Protein AF-A0A959ASE9-F1 (afdb_monomer_lite)

Foldseek 3Di:
DPPPPPPPVVVPPPPDDDDDDDDDDDDDDDDPDPPPPPPPVPPDPPPDDPDDDDDDDDDDDPDDDDDPDQDDDPDDDDDDPVFLPVAWFWWWFQFPVGDIFTFTWGDWAAEPAWTWTWGQGPVRDIGIDTLVGGQWMWGQHPVGIWTWGWFDAPNYTYTWIWLDDFPFKTKTWHRQWYWYWDQDPNDTDIDIDGDTWMWMDGPPDRHTDIADQVCNLVVVLVVCVVVVNVVLSVCQPPVCNHPVNVSVSVVVVRVVVVVVVVVD

Radius of gyration: 26.15 Å; chains: 1; bounding box: 97×64×55 Å

Structure (mmCIF, N/CA/C/O backbone):
data_AF-A0A959ASE9-F1
#
_entry.id   AF-A0A959ASE9-F1
#
loop_
_atom_site.group_PDB
_atom_site.id
_atom_site.type_symbol
_atom_site.label_atom_id
_atom_site.label_alt_id
_atom_site.label_comp_id
_atom_site.label_asym_id
_atom_site.label_entity_id
_atom_site.label_seq_id
_atom_site.pdbx_PDB_ins_code
_atom_site.Cartn_x
_atom_site.Cartn_y
_atom_site.Cartn_z
_atom_site.occupancy
_atom_site.B_iso_or_equiv
_atom_site.auth_seq_id
_atom_site.auth_comp_id
_atom_site.auth_asym_id
_atom_site.auth_atom_id
_atom_site.pdbx_PDB_model_num
ATOM 1 N N . MET A 1 1 ? 58.776 18.730 -17.236 1.00 50.81 1 MET A N 1
ATOM 2 C CA . MET A 1 1 ? 57.707 17.880 -16.659 1.00 50.81 1 MET A CA 1
ATOM 3 C C . MET A 1 1 ? 57.851 16.426 -17.130 1.00 50.81 1 MET A C 1
ATOM 5 O O . MET A 1 1 ? 57.062 15.967 -17.941 1.00 50.81 1 MET A O 1
ATOM 9 N N . LYS A 1 2 ? 58.897 15.710 -16.691 1.00 46.41 2 LYS A N 1
ATOM 10 C CA . LYS A 1 2 ? 59.226 14.340 -17.156 1.00 46.41 2 LYS A CA 1
ATOM 11 C C . LYS A 1 2 ? 59.713 13.419 -16.017 1.00 46.41 2 LYS A C 1
ATOM 13 O O . LYS A 1 2 ? 60.570 12.577 -16.229 1.00 46.41 2 LYS A O 1
ATOM 18 N N . GLN A 1 3 ? 59.180 13.581 -14.802 1.00 51.06 3 GLN A N 1
ATOM 19 C CA . GLN A 1 3 ? 59.576 12.753 -13.646 1.00 51.06 3 GLN A CA 1
ATOM 20 C C . GLN A 1 3 ? 58.421 12.130 -12.842 1.00 51.06 3 GLN A C 1
ATOM 22 O O . GLN A 1 3 ? 58.671 11.511 -11.819 1.00 51.06 3 GLN A O 1
ATOM 27 N N . PHE A 1 4 ? 57.171 12.195 -13.316 1.00 47.16 4 PHE A N 1
ATOM 28 C CA . PHE A 1 4 ? 56.025 11.617 -12.587 1.00 47.16 4 PHE A CA 1
ATOM 29 C C . PHE A 1 4 ? 55.482 10.288 -13.143 1.00 47.16 4 PHE A C 1
ATOM 31 O O . PHE A 1 4 ? 54.592 9.702 -12.540 1.00 47.16 4 PHE A O 1
ATOM 38 N N . TYR A 1 5 ? 56.030 9.764 -14.245 1.00 46.50 5 TYR A N 1
ATOM 39 C CA . TYR A 1 5 ? 55.514 8.540 -14.884 1.00 46.50 5 TYR A CA 1
ATOM 40 C C . TYR A 1 5 ? 56.194 7.230 -14.447 1.00 46.50 5 TYR A C 1
ATOM 42 O O . TYR A 1 5 ? 55.773 6.163 -14.878 1.00 46.50 5 TYR A O 1
ATOM 50 N N . LEU A 1 6 ? 57.206 7.277 -13.575 1.00 47.91 6 LEU A N 1
ATOM 51 C CA . LEU A 1 6 ? 57.994 6.090 -13.200 1.00 47.91 6 LEU A CA 1
ATOM 52 C C . LEU A 1 6 ? 57.614 5.450 -11.853 1.00 47.91 6 LEU A C 1
ATOM 54 O O . LEU A 1 6 ? 58.211 4.449 -11.478 1.00 47.91 6 LEU A O 1
ATOM 58 N N . LEU A 1 7 ? 56.601 5.974 -11.152 1.00 46.69 7 LEU A N 1
ATOM 59 C CA . LEU A 1 7 ? 56.139 5.437 -9.859 1.00 46.69 7 LEU A CA 1
ATOM 60 C C . LEU A 1 7 ? 54.764 4.754 -9.898 1.00 46.69 7 LEU A C 1
ATOM 62 O O . LEU A 1 7 ? 54.348 4.185 -8.896 1.00 46.69 7 LEU A O 1
ATOM 66 N N . LEU A 1 8 ? 54.074 4.750 -11.044 1.00 41.47 8 LEU A N 1
ATOM 67 C CA . LEU A 1 8 ? 52.762 4.096 -11.179 1.00 41.47 8 LEU A CA 1
ATOM 68 C C . LEU A 1 8 ? 52.820 2.728 -11.882 1.00 41.47 8 LEU A C 1
ATOM 70 O O . LEU A 1 8 ? 51.817 2.023 -11.927 1.00 41.47 8 LEU A O 1
ATOM 74 N N . LEU A 1 9 ? 53.991 2.322 -12.387 1.00 42.31 9 LEU A N 1
ATOM 75 C CA . LEU A 1 9 ? 54.168 1.040 -13.082 1.00 42.31 9 LEU A CA 1
ATOM 76 C C . LEU A 1 9 ? 54.637 -0.108 -12.166 1.00 42.31 9 LEU A C 1
ATOM 78 O O . LEU A 1 9 ? 54.634 -1.260 -12.582 1.00 42.31 9 LEU A O 1
ATOM 82 N N . THR A 1 10 ? 55.007 0.172 -10.914 1.00 43.75 10 THR A N 1
ATOM 83 C CA . THR A 1 10 ? 55.466 -0.845 -9.948 1.00 43.75 10 THR A CA 1
ATOM 84 C C . THR A 1 10 ? 54.356 -1.409 -9.058 1.00 43.75 10 THR A C 1
ATOM 86 O O . THR A 1 10 ? 54.573 -2.421 -8.402 1.00 43.75 10 THR A O 1
ATOM 89 N N . PHE A 1 11 ? 53.146 -0.838 -9.080 1.00 40.56 11 PHE A N 1
ATOM 90 C CA . PHE A 1 11 ? 51.998 -1.363 -8.321 1.00 40.56 11 PHE A CA 1
ATOM 91 C C . PHE A 1 11 ? 51.092 -2.323 -9.113 1.00 40.56 11 PHE A C 1
ATOM 93 O O . PHE A 1 11 ? 50.227 -2.968 -8.527 1.00 40.56 11 PHE A O 1
ATOM 100 N N . LEU A 1 12 ? 51.306 -2.477 -10.425 1.00 39.75 12 LEU A N 1
ATOM 101 C CA . LEU A 1 12 ? 50.475 -3.316 -11.306 1.00 39.75 12 LEU A CA 1
ATOM 102 C C . LEU A 1 12 ? 51.041 -4.724 -11.578 1.00 39.75 12 LEU A C 1
ATOM 104 O O . LEU A 1 12 ? 50.472 -5.468 -12.369 1.00 39.75 12 LEU A O 1
ATOM 108 N N . LEU A 1 13 ? 52.123 -5.121 -10.899 1.00 42.25 13 LEU A N 1
ATOM 109 C CA . LEU A 1 13 ? 52.809 -6.409 -11.105 1.00 42.25 13 LEU A CA 1
ATOM 110 C C . LEU A 1 13 ? 52.801 -7.345 -9.879 1.00 42.25 13 LEU A C 1
ATOM 112 O O . LEU A 1 13 ? 53.531 -8.328 -9.861 1.00 42.25 13 LEU A O 1
ATOM 116 N N . ALA A 1 14 ? 51.951 -7.086 -8.878 1.00 40.19 14 ALA A N 1
ATOM 117 C CA . ALA A 1 14 ? 51.863 -7.894 -7.650 1.00 40.19 14 ALA A CA 1
ATOM 118 C C . ALA A 1 14 ? 50.542 -8.676 -7.470 1.00 40.19 14 ALA A C 1
ATOM 120 O O . ALA A 1 14 ? 50.335 -9.276 -6.421 1.00 40.19 14 ALA A O 1
ATOM 121 N N . ALA A 1 15 ? 49.650 -8.705 -8.468 1.00 41.06 15 ALA A N 1
ATOM 122 C CA . ALA A 1 15 ? 48.357 -9.405 -8.375 1.00 41.06 15 ALA A CA 1
ATOM 123 C C . ALA A 1 15 ? 48.145 -10.482 -9.458 1.00 41.06 15 ALA A C 1
ATOM 125 O O . ALA A 1 15 ? 47.017 -10.881 -9.732 1.00 41.06 15 ALA A O 1
ATOM 126 N N . ALA A 1 16 ? 49.228 -10.960 -10.076 1.00 46.06 16 ALA A N 1
ATOM 127 C CA . ALA A 1 16 ? 49.208 -12.093 -10.993 1.00 46.06 16 ALA A CA 1
ATOM 128 C C . ALA A 1 16 ? 50.121 -13.192 -10.441 1.00 46.06 16 ALA A C 1
ATOM 130 O O . ALA A 1 16 ? 51.327 -13.185 -10.670 1.00 46.06 16 ALA A O 1
ATOM 131 N N . GLY A 1 17 ? 49.550 -14.121 -9.678 1.00 37.19 17 GLY A N 1
ATOM 132 C CA . GLY A 1 17 ? 50.292 -15.281 -9.204 1.00 37.19 17 GLY A CA 1
ATOM 133 C C . GLY A 1 17 ? 49.526 -16.102 -8.182 1.00 37.19 17 GLY A C 1
ATOM 134 O O . GLY A 1 17 ? 49.546 -15.761 -7.006 1.00 37.19 17 GLY A O 1
ATOM 135 N N . LEU A 1 18 ? 48.915 -17.188 -8.673 1.00 38.09 18 LEU A N 1
ATOM 136 C CA . LEU A 1 18 ? 48.760 -18.526 -8.069 1.00 38.09 18 LEU A CA 1
ATOM 137 C C . LEU A 1 18 ? 47.349 -19.089 -8.316 1.00 38.09 18 LEU A C 1
ATOM 139 O O . LEU A 1 18 ? 46.459 -19.010 -7.477 1.00 38.09 18 LEU A O 1
ATOM 143 N N . CYS A 1 19 ? 47.171 -19.683 -9.500 1.00 36.47 19 CYS A N 1
ATOM 144 C CA . CYS A 1 19 ? 46.244 -20.795 -9.692 1.00 36.47 19 CYS A CA 1
ATOM 145 C C . CYS A 1 19 ? 47.029 -22.083 -9.436 1.00 36.47 19 CYS A C 1
ATOM 147 O O . CYS A 1 19 ? 48.009 -22.349 -10.131 1.00 36.47 19 CYS A O 1
ATOM 149 N N . THR A 1 20 ? 46.597 -22.866 -8.455 1.00 42.41 20 THR A N 1
ATOM 150 C CA . THR A 1 20 ? 46.954 -24.280 -8.317 1.00 42.41 20 THR A CA 1
ATOM 151 C C . THR A 1 20 ? 45.675 -25.077 -8.128 1.00 42.41 20 THR A C 1
ATOM 153 O O . THR A 1 20 ? 44.822 -24.706 -7.321 1.00 42.41 20 THR A O 1
ATOM 156 N N . ASP A 1 21 ? 45.577 -26.141 -8.916 1.00 35.16 21 ASP A N 1
ATOM 157 C CA . ASP A 1 21 ? 44.516 -27.138 -8.966 1.00 35.16 21 ASP A CA 1
ATOM 158 C C . ASP A 1 21 ? 44.212 -27.777 -7.605 1.00 35.16 21 ASP A C 1
ATOM 160 O O . ASP A 1 21 ? 45.135 -28.166 -6.891 1.00 35.16 21 ASP A O 1
ATOM 164 N N . ALA A 1 22 ? 42.923 -27.972 -7.299 1.00 37.16 22 ALA A N 1
ATOM 165 C CA . ALA A 1 22 ? 42.453 -29.082 -6.468 1.00 37.16 22 ALA A CA 1
ATOM 166 C C . ALA A 1 22 ? 40.932 -29.318 -6.606 1.00 37.16 22 ALA A C 1
ATOM 168 O O . ALA A 1 22 ? 40.119 -28.414 -6.431 1.00 37.16 22 ALA A O 1
ATOM 169 N N . ASP A 1 23 ? 40.612 -30.588 -6.855 1.00 35.66 23 ASP A N 1
ATOM 170 C CA . ASP A 1 23 ? 39.433 -31.357 -6.446 1.00 35.66 23 ASP A CA 1
ATOM 171 C C . ASP A 1 23 ? 38.055 -31.170 -7.110 1.00 35.66 23 ASP A C 1
ATOM 173 O O . ASP A 1 23 ? 37.192 -30.372 -6.743 1.00 35.66 23 ASP A O 1
ATOM 177 N N . ILE A 1 24 ? 37.811 -32.111 -8.031 1.00 41.09 24 ILE A N 1
ATOM 178 C CA . ILE A 1 24 ? 36.509 -32.558 -8.522 1.00 41.09 24 ILE A CA 1
ATOM 179 C C . ILE A 1 24 ? 35.810 -33.362 -7.414 1.00 41.09 24 ILE A C 1
ATOM 181 O O . ILE A 1 24 ? 36.129 -34.524 -7.172 1.00 41.09 24 ILE A O 1
ATOM 185 N N . GLY A 1 25 ? 34.790 -32.761 -6.802 1.00 33.41 25 GLY A N 1
ATOM 186 C CA . GLY A 1 25 ? 33.796 -33.439 -5.970 1.00 33.41 25 GLY A CA 1
ATOM 187 C C . GLY A 1 25 ? 32.373 -33.132 -6.449 1.00 33.41 25 GLY A C 1
ATOM 188 O O . GLY A 1 25 ? 31.865 -32.030 -6.266 1.00 33.41 25 GLY A O 1
ATOM 189 N N . ARG A 1 26 ? 31.700 -34.117 -7.055 1.00 36.47 26 ARG A N 1
ATOM 190 C CA . ARG A 1 26 ? 30.223 -34.214 -7.120 1.00 36.47 26 ARG A CA 1
ATOM 191 C C . ARG A 1 26 ? 29.755 -35.112 -5.958 1.00 36.47 26 ARG A C 1
ATOM 193 O O . ARG A 1 26 ? 30.561 -35.929 -5.521 1.00 36.47 26 ARG A O 1
ATOM 200 N N . PRO A 1 27 ? 28.464 -35.147 -5.562 1.00 47.50 27 PRO A N 1
ATOM 201 C CA . PRO A 1 27 ? 27.337 -34.265 -5.893 1.00 47.50 27 PRO A CA 1
ATOM 202 C C . PRO A 1 27 ? 26.530 -33.818 -4.645 1.00 47.50 27 PRO A C 1
ATOM 204 O O . PRO A 1 27 ? 26.231 -34.611 -3.756 1.00 47.50 27 PRO A O 1
ATOM 207 N N . GLY A 1 28 ? 26.072 -32.564 -4.614 1.00 33.53 28 GLY A N 1
ATOM 208 C CA . GLY A 1 28 ? 25.124 -32.065 -3.610 1.00 33.53 28 GLY A CA 1
ATOM 209 C C . GLY A 1 28 ? 23.784 -31.729 -4.254 1.00 33.53 28 GLY A C 1
ATOM 210 O O . GLY A 1 28 ? 23.721 -30.892 -5.147 1.00 33.53 28 GLY A O 1
ATOM 211 N N . LYS A 1 29 ? 22.730 -32.426 -3.831 1.00 34.91 29 LYS A N 1
ATOM 212 C CA . LYS A 1 29 ? 21.347 -32.306 -4.308 1.00 34.91 29 LYS A CA 1
ATOM 213 C C . LYS A 1 29 ? 20.856 -30.854 -4.326 1.00 34.91 29 LYS A C 1
ATOM 215 O O . LYS A 1 29 ? 21.029 -30.117 -3.360 1.00 34.91 29 LYS A O 1
ATOM 220 N N . SER A 1 30 ? 20.169 -30.508 -5.412 1.00 40.44 30 SER A N 1
ATOM 221 C CA . SER A 1 30 ? 19.285 -29.349 -5.529 1.00 40.44 30 SER A CA 1
ATOM 222 C C . SER A 1 30 ? 18.386 -29.225 -4.292 1.00 40.44 30 SER A C 1
ATOM 224 O O . SE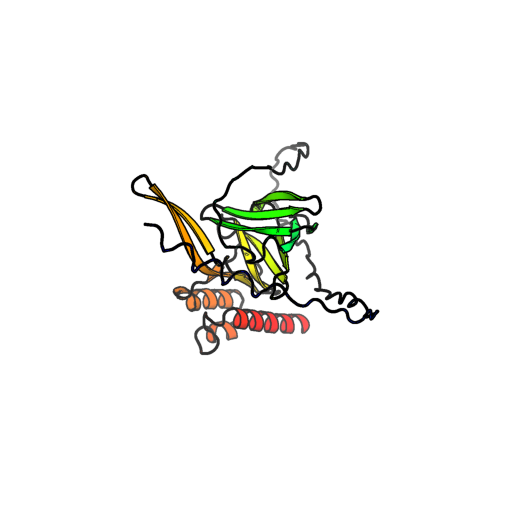R A 1 30 ? 17.772 -30.232 -3.916 1.00 40.44 30 SER A O 1
ATOM 226 N N . PRO A 1 31 ? 18.239 -28.035 -3.684 1.00 38.59 31 PRO A N 1
ATOM 227 C CA . PRO A 1 31 ? 17.174 -27.811 -2.725 1.00 38.59 31 PRO A CA 1
ATOM 228 C C . PRO A 1 31 ? 15.857 -27.959 -3.482 1.00 38.59 31 PRO A C 1
ATOM 230 O O . PRO A 1 31 ? 15.518 -27.155 -4.348 1.00 38.59 31 PRO A O 1
ATOM 233 N N . SER A 1 32 ? 15.170 -29.058 -3.191 1.00 37.69 32 SER A N 1
ATOM 234 C CA . SER A 1 32 ? 13.788 -29.308 -3.562 1.00 37.69 32 SER A CA 1
ATOM 235 C C . SER A 1 32 ? 12.944 -28.074 -3.276 1.00 37.69 32 SER A C 1
ATOM 237 O O . SER A 1 32 ? 13.036 -27.497 -2.191 1.00 37.69 32 SER A O 1
ATOM 239 N N . GLU A 1 33 ? 12.116 -27.722 -4.252 1.00 36.12 33 GLU A N 1
ATOM 240 C CA . GLU A 1 33 ? 11.030 -26.759 -4.177 1.00 36.12 33 GLU A CA 1
ATOM 241 C C . GLU A 1 33 ? 10.287 -26.866 -2.839 1.00 36.12 33 GLU A C 1
ATOM 243 O O . GLU A 1 33 ? 9.408 -27.705 -2.641 1.00 36.12 33 GLU A O 1
ATOM 248 N N . ALA A 1 34 ? 10.618 -25.980 -1.902 1.00 30.84 34 ALA A N 1
ATOM 249 C CA . ALA A 1 34 ? 9.717 -25.659 -0.815 1.00 30.84 34 ALA A CA 1
ATOM 250 C C . ALA A 1 34 ? 8.619 -24.782 -1.420 1.00 30.84 34 ALA A C 1
ATOM 252 O O . ALA A 1 34 ? 8.709 -23.555 -1.440 1.00 30.84 34 ALA A O 1
ATOM 253 N N . SER A 1 35 ? 7.589 -25.427 -1.968 1.00 28.36 35 SER A N 1
ATOM 254 C CA . SER A 1 35 ? 6.329 -24.781 -2.303 1.00 28.36 35 SER A CA 1
ATOM 255 C C . SER A 1 35 ? 5.718 -24.239 -1.009 1.00 28.36 35 SER A C 1
ATOM 257 O O . SER A 1 35 ? 4.935 -24.916 -0.339 1.00 28.36 35 SER A O 1
ATOM 259 N N . VAL A 1 36 ? 6.088 -23.017 -0.627 1.00 29.47 36 VAL A N 1
ATOM 260 C CA . VAL A 1 36 ? 5.313 -22.242 0.336 1.00 29.47 36 VAL A CA 1
ATOM 261 C C . VAL A 1 36 ? 4.010 -21.919 -0.379 1.00 29.47 36 VAL A C 1
ATOM 263 O O . VAL A 1 36 ? 3.917 -20.979 -1.168 1.00 29.47 36 VAL A O 1
ATOM 266 N N . LYS A 1 37 ? 3.007 -22.772 -0.154 1.00 24.05 37 LYS A N 1
ATOM 267 C CA . LYS A 1 37 ? 1.617 -22.457 -0.452 1.00 24.05 37 LYS A CA 1
ATOM 268 C C . LYS A 1 37 ? 1.283 -21.229 0.379 1.00 24.05 37 LYS A C 1
ATOM 270 O O . LYS A 1 37 ? 0.922 -21.337 1.546 1.00 24.05 37 LYS A O 1
ATOM 275 N N . TYR A 1 38 ? 1.386 -20.055 -0.226 1.00 34.00 38 TYR A N 1
ATOM 276 C CA . TYR A 1 38 ? 0.457 -19.014 0.153 1.00 34.00 38 TYR A CA 1
ATOM 277 C C . TYR A 1 38 ? -0.913 -19.621 -0.110 1.00 34.00 38 TYR A C 1
ATOM 279 O O . TYR A 1 38 ? -1.210 -20.012 -1.242 1.00 34.00 38 TYR A O 1
ATOM 287 N N . GLU A 1 39 ? -1.727 -19.757 0.936 1.00 28.59 39 GLU A N 1
ATOM 288 C CA . GLU A 1 39 ? -3.162 -19.734 0.728 1.00 28.59 39 GLU A CA 1
ATOM 289 C C . GLU A 1 39 ? -3.396 -18.473 -0.094 1.00 28.59 39 GLU A C 1
ATOM 291 O O . GLU A 1 39 ? -3.269 -17.349 0.394 1.00 28.59 39 GLU A O 1
ATOM 296 N N . THR A 1 40 ? -3.603 -18.660 -1.397 1.00 35.12 40 THR A N 1
ATOM 297 C CA . THR A 1 40 ? -4.179 -17.658 -2.268 1.00 35.12 40 THR A CA 1
ATOM 298 C C . THR A 1 40 ? -5.470 -17.300 -1.573 1.00 35.12 40 THR A C 1
ATOM 300 O O . THR A 1 40 ? -6.439 -18.050 -1.689 1.00 35.12 40 THR A O 1
ATOM 303 N N . GLY A 1 41 ? -5.431 -16.247 -0.748 1.00 32.12 41 GLY A N 1
ATOM 304 C CA . GLY A 1 41 ? -6.584 -15.758 -0.019 1.00 32.12 41 GLY A CA 1
ATOM 305 C C . GLY A 1 41 ? -7.684 -15.694 -1.047 1.00 32.12 41 GLY A C 1
ATOM 306 O O . GLY A 1 41 ? -7.523 -14.989 -2.043 1.00 32.12 41 GLY A O 1
ATOM 307 N N . ASN A 1 42 ? -8.664 -16.582 -0.875 1.00 32.69 42 ASN A N 1
ATOM 308 C CA . ASN A 1 42 ? -9.622 -16.962 -1.893 1.00 32.69 42 ASN A CA 1
ATOM 309 C C . ASN A 1 42 ? -10.156 -15.666 -2.495 1.00 32.69 42 ASN A C 1
ATOM 311 O O . ASN A 1 42 ? -10.860 -14.918 -1.814 1.00 32.69 42 ASN A O 1
ATOM 315 N N . TRP A 1 43 ? -9.707 -15.328 -3.707 1.00 42.44 43 TRP A N 1
ATOM 316 C CA . TRP A 1 43 ? -10.040 -14.067 -4.349 1.00 42.44 43 TRP A CA 1
ATOM 317 C C . TRP A 1 43 ? -11.469 -14.210 -4.864 1.00 42.44 43 TRP A C 1
ATOM 319 O O . TRP A 1 43 ? -11.694 -14.295 -6.068 1.00 42.44 43 TRP A O 1
ATOM 329 N N . LYS A 1 44 ? -12.435 -14.299 -3.945 1.00 28.89 44 LYS A N 1
ATOM 330 C CA . LYS A 1 44 ? -13.849 -14.299 -4.280 1.00 28.89 44 LYS A CA 1
ATOM 331 C C . LYS A 1 44 ? -14.144 -12.967 -4.952 1.00 28.89 44 LYS A C 1
ATOM 333 O O . LYS A 1 44 ? -13.898 -11.890 -4.407 1.00 28.89 44 LYS A O 1
ATOM 338 N N . SER A 1 45 ? -14.571 -13.064 -6.199 1.00 30.52 45 SER A N 1
ATOM 339 C CA . SER A 1 45 ? -15.190 -11.981 -6.934 1.00 30.52 45 SER A CA 1
ATOM 340 C C . SER A 1 45 ? -16.540 -11.704 -6.285 1.00 30.52 45 SER A C 1
ATOM 342 O O . SER A 1 45 ? -17.530 -12.347 -6.624 1.00 30.52 45 SER A O 1
ATOM 344 N N . ASP A 1 46 ? -16.583 -10.768 -5.343 1.00 30.42 46 ASP A N 1
ATOM 345 C CA . ASP A 1 46 ? -17.850 -10.205 -4.887 1.00 30.42 46 ASP A CA 1
ATOM 346 C C . ASP A 1 46 ? -18.343 -9.223 -5.958 1.00 30.42 46 ASP A C 1
ATOM 348 O O . ASP A 1 46 ? -18.170 -8.008 -5.875 1.00 30.42 46 ASP A O 1
ATOM 352 N N . THR A 1 47 ? -18.925 -9.769 -7.024 1.00 37.09 47 THR A N 1
ATOM 353 C CA . THR A 1 47 ? -19.950 -9.072 -7.802 1.00 37.09 47 THR A CA 1
ATOM 354 C C . THR A 1 47 ? -21.245 -9.157 -7.005 1.00 37.09 47 THR A C 1
ATOM 356 O O . THR A 1 47 ? -22.032 -10.079 -7.197 1.00 37.09 47 THR A O 1
ATOM 359 N N . SER A 1 48 ? -21.455 -8.225 -6.074 1.00 32.41 48 SER A N 1
ATOM 360 C CA . SER A 1 48 ? -22.789 -7.966 -5.538 1.00 32.41 48 SER A CA 1
ATOM 361 C C . SER A 1 48 ? -23.481 -6.935 -6.428 1.00 32.41 48 SER A C 1
ATOM 363 O O . SER A 1 48 ? -23.225 -5.732 -6.366 1.00 32.41 48 SER A O 1
ATOM 365 N N . GLU A 1 49 ? -24.345 -7.443 -7.306 1.00 30.95 49 GLU A N 1
ATOM 366 C CA . GLU A 1 49 ? -25.414 -6.667 -7.923 1.00 30.95 49 GLU A CA 1
ATOM 367 C C . GLU A 1 49 ? -26.312 -6.105 -6.819 1.00 30.95 49 GLU A C 1
ATOM 369 O O . GLU A 1 49 ? -26.913 -6.839 -6.035 1.00 30.95 49 GLU A O 1
ATOM 374 N N . ALA A 1 50 ? -26.398 -4.779 -6.760 1.00 31.05 50 ALA A N 1
ATOM 375 C CA . ALA A 1 50 ? -27.469 -4.098 -6.062 1.00 31.05 50 ALA A CA 1
ATOM 376 C C . ALA A 1 50 ? -28.747 -4.263 -6.895 1.00 31.05 50 ALA A C 1
ATOM 378 O O . ALA A 1 50 ? -28.944 -3.566 -7.889 1.00 31.05 50 ALA A O 1
ATOM 379 N N . THR A 1 51 ? -29.614 -5.192 -6.500 1.00 34.28 51 THR A N 1
ATOM 380 C CA . THR A 1 51 ? -31.013 -5.182 -6.926 1.00 34.28 51 THR A CA 1
ATOM 381 C C . THR A 1 51 ? -31.734 -4.082 -6.157 1.00 34.28 51 THR A C 1
ATOM 383 O O . THR A 1 51 ? -32.108 -4.282 -5.003 1.00 34.28 51 THR A O 1
ATOM 386 N N . ASP A 1 52 ? -31.938 -2.931 -6.792 1.00 30.30 52 ASP A N 1
ATOM 387 C CA . ASP A 1 52 ? -33.017 -2.028 -6.404 1.00 30.30 52 ASP A CA 1
ATOM 388 C C . ASP A 1 52 ? -33.753 -1.530 -7.649 1.00 30.30 52 ASP A C 1
ATOM 390 O O . ASP A 1 52 ? -33.164 -1.157 -8.668 1.00 30.30 52 ASP A O 1
ATOM 394 N N . GLY A 1 53 ? -35.072 -1.657 -7.590 1.00 35.59 53 GLY A N 1
ATOM 395 C CA . GLY A 1 53 ? -35.965 -1.548 -8.723 1.00 35.59 53 GLY A CA 1
ATOM 396 C C . GLY A 1 53 ? -36.156 -0.102 -9.144 1.00 35.59 53 GLY A C 1
ATOM 397 O O . GLY A 1 53 ? -36.760 0.698 -8.437 1.00 35.59 53 GLY A O 1
ATOM 398 N N . THR A 1 54 ? -35.757 0.232 -10.367 1.00 30.88 54 THR A N 1
ATOM 399 C CA . THR A 1 54 ? -36.395 1.324 -11.105 1.00 30.88 54 THR A CA 1
ATOM 400 C C . THR A 1 54 ? -36.368 1.010 -12.595 1.00 30.88 54 THR A C 1
ATOM 402 O O . THR A 1 54 ? -35.352 1.145 -13.271 1.00 30.88 54 THR A O 1
ATOM 405 N N . LYS A 1 55 ? -37.518 0.579 -13.124 1.00 36.28 55 LYS A N 1
ATOM 406 C CA . LYS A 1 55 ? -37.762 0.471 -14.565 1.00 36.28 55 LYS A CA 1
ATOM 407 C C . LYS A 1 55 ? -37.640 1.863 -15.193 1.00 36.28 55 LYS A C 1
ATOM 409 O O . LYS A 1 55 ? -38.545 2.680 -15.043 1.00 36.28 55 LYS A O 1
ATOM 414 N N . ARG A 1 56 ? -36.563 2.120 -15.936 1.00 29.92 56 ARG A N 1
ATOM 415 C CA . ARG A 1 56 ? -36.543 3.116 -17.017 1.00 29.92 56 ARG A CA 1
ATOM 416 C C . ARG A 1 56 ? -35.801 2.543 -18.215 1.00 29.92 56 ARG A C 1
ATOM 418 O O . ARG A 1 56 ? -34.673 2.081 -18.099 1.00 29.92 56 ARG A O 1
ATOM 425 N N . ALA A 1 57 ? -36.502 2.542 -19.342 1.00 38.19 57 ALA A N 1
ATOM 426 C CA . ALA A 1 57 ? -36.042 2.056 -20.627 1.00 38.19 57 ALA A CA 1
ATOM 427 C C . ALA A 1 57 ? -34.809 2.836 -21.101 1.00 38.19 57 ALA A C 1
ATOM 429 O O . ALA A 1 57 ? -34.869 4.057 -21.219 1.00 38.19 57 ALA A O 1
ATOM 430 N N . PHE A 1 58 ? -33.730 2.122 -21.419 1.00 28.08 58 PHE A N 1
ATOM 431 C CA . PHE A 1 58 ? -32.653 2.614 -22.272 1.00 28.08 58 PHE A CA 1
ATOM 432 C C . PHE A 1 58 ? -32.233 1.498 -23.224 1.00 28.08 58 PHE A C 1
ATOM 434 O O . PHE A 1 58 ? -32.095 0.341 -22.831 1.00 28.08 58 PHE A O 1
ATOM 441 N N . GLY A 1 59 ? -32.150 1.866 -24.502 1.00 27.28 59 GLY A N 1
ATOM 442 C CA . GLY A 1 59 ? -32.029 0.962 -25.633 1.00 27.28 59 GLY A CA 1
ATOM 443 C C . GLY A 1 59 ? -30.744 0.142 -25.647 1.00 27.28 59 GLY A C 1
ATOM 444 O O . GLY A 1 59 ? -29.701 0.544 -25.134 1.00 27.28 59 GLY A O 1
ATOM 445 N N . ALA A 1 60 ? -30.858 -1.020 -26.283 1.00 27.23 60 ALA A N 1
ATOM 446 C CA . ALA A 1 60 ? -29.763 -1.918 -26.586 1.00 27.23 60 ALA A CA 1
ATOM 447 C C . ALA A 1 60 ? -28.678 -1.201 -27.405 1.00 27.23 60 ALA A C 1
ATOM 449 O O . ALA A 1 60 ? -28.907 -0.807 -28.546 1.00 27.23 60 ALA A O 1
ATOM 450 N N . TYR A 1 61 ? -27.484 -1.078 -26.827 1.00 27.09 61 TYR A N 1
ATOM 451 C CA . TYR A 1 61 ? -26.251 -0.841 -27.569 1.00 27.09 61 TYR A CA 1
ATOM 452 C C . TYR A 1 61 ? -25.482 -2.162 -27.629 1.00 27.09 61 TYR A C 1
ATOM 454 O O . TYR A 1 61 ? -24.781 -2.546 -26.696 1.00 27.09 61 TYR A O 1
ATOM 462 N N . SER A 1 62 ? -25.646 -2.876 -28.738 1.00 33.69 62 SER A N 1
ATOM 463 C CA . SER A 1 62 ? -24.744 -3.940 -29.169 1.00 33.69 62 SER A CA 1
ATOM 464 C C . SER A 1 62 ? -23.539 -3.289 -29.854 1.00 33.69 62 SER A C 1
ATOM 466 O O . SER A 1 62 ? -23.623 -2.896 -31.016 1.00 33.69 62 SER A O 1
ATOM 468 N N . GLY A 1 63 ? -22.437 -3.131 -29.121 1.00 29.97 63 GLY A N 1
ATOM 469 C CA . GLY A 1 63 ? -21.149 -2.678 -29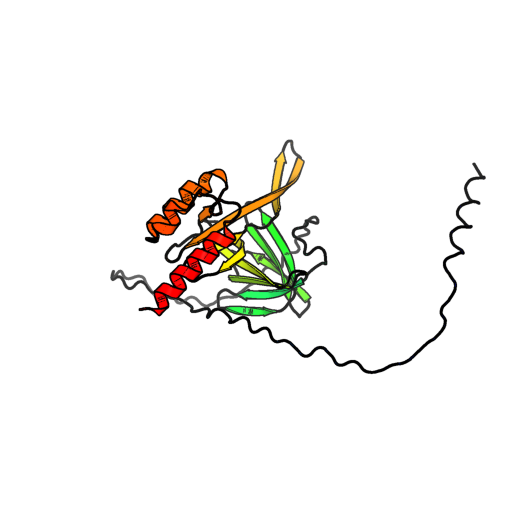.653 1.00 29.97 63 GLY A CA 1
ATOM 470 C C . GLY A 1 63 ? -20.074 -3.752 -29.442 1.00 29.97 63 GLY A C 1
ATOM 471 O O . GLY A 1 63 ? -20.051 -4.364 -28.374 1.00 29.97 63 GLY A O 1
ATOM 472 N N . PRO A 1 64 ? -19.207 -4.026 -30.432 1.00 31.06 64 PRO A N 1
ATOM 473 C CA . PRO A 1 64 ? -18.240 -5.119 -30.374 1.00 31.06 64 PRO A CA 1
ATOM 474 C C . PRO A 1 64 ? -17.111 -4.854 -29.364 1.00 31.06 64 PRO A C 1
ATOM 476 O O . PRO A 1 64 ? -16.608 -3.737 -29.252 1.00 31.06 64 PRO A O 1
ATOM 479 N N . CYS A 1 65 ? -16.673 -5.909 -28.664 1.00 33.47 65 CYS A N 1
ATOM 480 C CA . CYS A 1 65 ? -15.421 -5.936 -27.903 1.00 33.47 65 CYS A CA 1
ATOM 481 C C . CYS A 1 65 ? -14.234 -5.669 -28.841 1.00 33.47 65 CYS A C 1
ATOM 483 O O . CYS A 1 65 ? -13.746 -6.586 -29.497 1.00 33.47 65 CYS A O 1
ATOM 485 N N . SER A 1 66 ? -13.757 -4.427 -28.892 1.00 32.94 66 SER A N 1
ATOM 486 C CA . SER A 1 66 ? -12.529 -4.063 -29.597 1.00 32.94 66 SER A CA 1
ATOM 487 C C . SER A 1 66 ? -11.349 -3.926 -28.628 1.00 32.94 66 SER A C 1
ATOM 489 O O . SER A 1 66 ? -11.347 -3.057 -27.759 1.00 32.94 66 SER A O 1
ATOM 491 N N . ASP A 1 67 ? -10.355 -4.790 -28.832 1.00 32.81 67 ASP A N 1
ATOM 492 C CA . ASP A 1 67 ? -8.912 -4.596 -28.653 1.00 32.81 67 ASP A CA 1
ATOM 493 C C . ASP A 1 67 ? -8.366 -3.972 -27.357 1.00 32.81 67 ASP A C 1
ATOM 495 O O . ASP A 1 67 ? -8.233 -2.759 -27.181 1.00 32.81 67 ASP A O 1
ATOM 499 N N . PHE A 1 68 ? -7.837 -4.859 -26.511 1.00 38.06 68 PHE A N 1
ATOM 500 C CA . PHE A 1 68 ? -6.852 -4.563 -25.474 1.00 38.06 68 PHE A CA 1
ATOM 501 C C . PHE A 1 68 ? -5.511 -4.147 -26.117 1.00 38.06 68 PHE A C 1
ATOM 503 O O . PHE A 1 68 ? -4.604 -4.960 -26.285 1.00 38.06 68 PHE A O 1
ATOM 510 N N . ARG A 1 69 ? -5.361 -2.871 -26.502 1.00 28.72 69 ARG A N 1
ATOM 511 C CA . ARG A 1 69 ? -4.065 -2.318 -26.941 1.00 28.72 69 ARG A CA 1
ATOM 512 C C . ARG A 1 69 ? -3.230 -1.867 -25.742 1.00 28.72 69 ARG A C 1
ATOM 514 O O . ARG A 1 69 ? -3.461 -0.804 -25.160 1.00 28.72 69 ARG A O 1
ATOM 521 N N . LEU A 1 70 ? -2.211 -2.655 -25.406 1.00 40.28 70 LEU A N 1
ATOM 522 C CA . LEU A 1 70 ? -1.094 -2.201 -24.577 1.00 40.28 70 LEU A CA 1
ATOM 523 C C . LEU A 1 70 ? -0.326 -1.135 -25.371 1.00 40.28 70 LEU A C 1
ATOM 525 O O . LEU A 1 70 ? 0.178 -1.406 -26.458 1.00 40.28 70 LEU A O 1
ATOM 529 N N . ARG A 1 71 ? -0.274 0.100 -24.860 1.00 33.19 71 ARG A N 1
ATOM 530 C CA . ARG A 1 71 ? 0.567 1.144 -25.455 1.00 33.19 71 ARG A CA 1
ATOM 531 C C . ARG A 1 71 ? 2.022 0.834 -25.118 1.00 33.19 71 ARG A C 1
ATOM 533 O O . ARG A 1 71 ? 2.427 0.958 -23.968 1.00 33.19 71 ARG A O 1
ATOM 540 N N . THR A 1 72 ? 2.800 0.473 -26.128 1.00 31.86 72 THR A N 1
ATOM 541 C CA . THR A 1 72 ? 4.260 0.542 -26.093 1.00 31.86 72 THR A CA 1
ATOM 542 C C . THR A 1 72 ? 4.653 2.009 -26.258 1.00 31.86 72 THR A C 1
ATOM 544 O O . THR A 1 72 ? 4.477 2.583 -27.331 1.00 31.86 72 THR A O 1
ATOM 547 N N . SER A 1 73 ? 5.117 2.654 -25.192 1.00 35.81 73 SER A N 1
ATOM 548 C CA . SER A 1 73 ? 5.716 3.987 -25.272 1.00 35.81 73 SER A CA 1
ATOM 549 C C . SER A 1 73 ? 7.202 3.887 -24.965 1.00 35.81 73 SER A C 1
ATOM 551 O O . SER A 1 73 ? 7.566 3.431 -23.884 1.00 35.81 73 SER A O 1
ATOM 553 N N . ASN A 1 74 ? 8.039 4.362 -25.885 1.00 30.02 74 ASN A N 1
ATOM 554 C CA . ASN A 1 74 ? 9.456 4.599 -25.633 1.00 30.02 74 ASN A CA 1
ATOM 555 C C . ASN A 1 74 ? 9.564 5.867 -24.778 1.00 30.02 74 ASN A C 1
ATOM 557 O O . ASN A 1 74 ? 9.519 6.979 -25.300 1.00 30.02 74 ASN A O 1
ATOM 561 N N . PHE A 1 75 ? 9.602 5.701 -23.458 1.00 39.19 75 PHE A N 1
ATOM 562 C CA . PHE A 1 75 ? 9.769 6.793 -22.506 1.00 39.19 75 PHE A CA 1
ATOM 563 C C . PHE A 1 75 ? 11.148 6.653 -21.862 1.00 39.19 75 PHE A C 1
ATOM 565 O O . PHE A 1 75 ? 11.381 5.729 -21.088 1.00 39.19 75 PHE A O 1
ATOM 572 N N . THR A 1 76 ? 12.075 7.538 -22.221 1.00 36.34 76 THR A N 1
ATOM 573 C CA . THR A 1 76 ? 13.386 7.660 -21.577 1.00 36.34 76 THR A CA 1
ATOM 574 C C . THR A 1 76 ? 13.211 8.453 -20.282 1.00 36.34 76 THR A C 1
ATOM 576 O O . THR A 1 76 ? 13.158 9.682 -20.293 1.00 36.34 76 THR A O 1
ATOM 579 N N . LEU A 1 77 ? 13.057 7.736 -19.168 1.00 39.38 77 LEU A N 1
ATOM 580 C CA . LEU A 1 77 ? 13.078 8.292 -17.815 1.00 39.38 77 LEU A CA 1
ATOM 581 C C . LEU A 1 77 ? 14.519 8.413 -17.327 1.00 39.38 77 LEU A C 1
ATOM 583 O O . LEU A 1 77 ? 15.301 7.473 -17.441 1.00 39.38 77 LEU A O 1
ATOM 587 N N . GLY A 1 78 ? 14.848 9.579 -16.770 1.00 36.25 78 GLY A N 1
ATOM 588 C CA . GLY A 1 78 ? 16.031 9.745 -15.936 1.00 36.25 78 GLY A CA 1
ATOM 589 C C . GLY A 1 78 ? 15.961 8.802 -14.734 1.00 36.25 78 GLY A C 1
ATOM 590 O O . GLY A 1 78 ? 14.908 8.661 -14.116 1.00 36.25 78 GLY A O 1
ATOM 591 N N . SER A 1 79 ? 17.093 8.151 -14.467 1.00 39.62 79 SER A N 1
ATOM 592 C CA . SER A 1 79 ? 17.316 7.134 -13.432 1.00 39.62 79 SER A CA 1
ATOM 593 C C . SER A 1 79 ? 16.734 7.550 -12.078 1.00 39.62 79 SER A C 1
ATOM 595 O O . SER A 1 79 ? 17.055 8.632 -11.583 1.00 39.62 79 SER A O 1
ATOM 597 N N . SER A 1 80 ? 15.898 6.703 -11.472 1.00 42.31 80 SER A N 1
ATOM 598 C CA . SER A 1 80 ? 15.247 6.999 -10.195 1.00 42.31 80 SER A CA 1
ATOM 599 C C . SER A 1 80 ? 15.073 5.743 -9.334 1.00 42.31 80 SER A C 1
ATOM 601 O O . SER A 1 80 ? 14.480 4.763 -9.782 1.00 42.31 80 SER A O 1
ATOM 603 N N . ASN A 1 81 ? 15.559 5.792 -8.092 1.00 40.31 81 ASN A N 1
ATOM 604 C CA . ASN A 1 81 ? 15.585 4.671 -7.157 1.00 40.31 81 ASN A CA 1
ATOM 605 C C . ASN A 1 81 ? 14.287 4.548 -6.334 1.00 40.31 81 ASN A C 1
ATOM 607 O O . ASN A 1 81 ? 14.295 4.668 -5.119 1.00 40.31 81 ASN A O 1
ATOM 611 N N . ALA A 1 82 ? 13.198 4.136 -6.980 1.00 45.66 82 ALA A N 1
ATOM 612 C CA . ALA A 1 82 ? 12.349 3.089 -6.392 1.00 45.66 82 ALA A CA 1
ATOM 613 C C . ALA A 1 82 ? 12.787 1.719 -6.947 1.00 45.66 82 ALA A C 1
ATOM 615 O O . ALA A 1 82 ? 11.970 0.835 -7.214 1.00 45.66 82 ALA A O 1
ATOM 616 N N . GLN A 1 83 ? 14.095 1.609 -7.197 1.00 45.81 83 GLN A N 1
ATOM 617 C CA . GLN A 1 83 ? 14.772 0.442 -7.719 1.00 45.81 83 GLN A CA 1
ATOM 618 C C . GLN A 1 83 ? 14.692 -0.652 -6.659 1.00 45.81 83 GLN A C 1
ATOM 620 O O . GLN A 1 83 ? 14.986 -0.449 -5.483 1.00 45.81 83 GLN A O 1
ATOM 625 N N . THR A 1 84 ? 14.366 -1.864 -7.083 1.00 49.47 84 THR A N 1
ATOM 626 C CA . THR A 1 84 ? 15.101 -2.999 -6.545 1.00 49.47 84 THR A CA 1
ATOM 627 C C . THR A 1 84 ? 16.576 -2.667 -6.778 1.00 49.47 84 THR A C 1
ATOM 629 O O . THR A 1 84 ? 17.002 -2.603 -7.929 1.00 49.47 84 THR A O 1
ATOM 632 N N . ASP A 1 85 ? 17.339 -2.368 -5.718 1.00 54.62 85 ASP A N 1
ATOM 633 C CA . ASP A 1 85 ? 18.765 -1.966 -5.785 1.00 54.62 85 ASP A CA 1
ATOM 634 C C . ASP A 1 85 ? 19.631 -2.929 -6.637 1.00 54.62 85 ASP A C 1
ATOM 636 O O . ASP A 1 85 ? 20.750 -2.621 -7.037 1.00 54.62 85 ASP A O 1
ATOM 640 N N . THR A 1 86 ? 19.075 -4.094 -6.963 1.00 61.81 86 THR A N 1
ATOM 641 C CA . THR A 1 86 ? 19.618 -5.213 -7.730 1.00 61.81 86 THR A CA 1
ATOM 642 C C . THR A 1 86 ? 19.063 -5.376 -9.162 1.00 61.81 86 THR A C 1
ATOM 644 O O . THR A 1 86 ? 19.337 -6.389 -9.803 1.00 61.81 86 THR A O 1
ATOM 647 N N . GLY A 1 87 ? 18.324 -4.402 -9.710 1.00 83.31 87 GLY A N 1
ATOM 648 C CA . GLY A 1 87 ? 17.715 -4.491 -11.050 1.00 83.31 87 GLY A CA 1
ATOM 649 C C . GLY A 1 87 ? 16.368 -5.233 -11.055 1.00 83.31 87 GLY A C 1
ATOM 650 O O . GLY A 1 87 ? 15.871 -5.595 -9.989 1.00 83.31 87 GLY A O 1
ATOM 651 N N . PRO A 1 88 ? 15.721 -5.440 -12.217 1.00 91.75 88 PRO A N 1
ATOM 652 C CA . PRO A 1 88 ? 14.351 -5.953 -12.284 1.00 91.75 88 PRO A CA 1
ATOM 653 C C . PRO A 1 88 ? 14.211 -7.318 -11.593 1.00 91.75 88 PRO A C 1
ATOM 655 O O . PRO A 1 88 ? 14.939 -8.266 -11.882 1.00 91.75 88 PRO A O 1
ATOM 658 N N . ALA A 1 89 ? 13.245 -7.426 -10.683 1.00 94.56 89 ALA A N 1
ATOM 659 C CA . ALA A 1 89 ? 13.052 -8.594 -9.833 1.00 94.56 89 ALA A CA 1
ATOM 660 C C . ALA A 1 89 ? 12.019 -9.568 -10.403 1.00 94.56 89 ALA A C 1
ATOM 662 O O . ALA A 1 89 ? 11.012 -9.159 -10.979 1.00 94.56 89 ALA A O 1
ATOM 663 N N . ARG A 1 90 ? 12.219 -10.874 -10.193 1.00 97.25 90 ARG A N 1
ATOM 664 C CA . ARG A 1 90 ? 11.256 -11.901 -10.620 1.00 97.25 90 ARG A CA 1
ATOM 665 C C . ARG A 1 90 ? 9.900 -11.680 -9.940 1.00 97.25 90 ARG A C 1
ATOM 667 O O . ARG A 1 90 ? 9.829 -11.442 -8.735 1.00 97.25 90 ARG A O 1
ATOM 674 N N . GLY A 1 91 ? 8.814 -11.787 -10.702 1.00 97.38 91 GLY A N 1
ATOM 675 C CA . GLY A 1 91 ? 7.475 -11.532 -10.185 1.00 97.38 91 GLY A CA 1
ATOM 676 C C . GLY A 1 91 ? 6.351 -11.847 -11.164 1.00 97.38 91 GLY A C 1
ATOM 677 O O . GLY A 1 91 ? 6.527 -12.543 -12.165 1.00 97.38 91 GLY A O 1
ATOM 678 N N . TYR A 1 92 ? 5.166 -11.334 -10.851 1.00 98.12 92 TYR A N 1
ATOM 679 C CA . TYR A 1 92 ? 3.995 -11.417 -11.713 1.00 98.12 92 TYR A CA 1
ATOM 680 C C . TYR A 1 92 ? 3.056 -10.232 -11.492 1.00 98.12 92 TYR A C 1
ATOM 682 O O . TYR A 1 92 ? 2.965 -9.672 -10.396 1.00 98.12 92 TYR A O 1
ATOM 690 N N . ILE A 1 93 ? 2.307 -9.881 -12.533 1.00 98.38 93 ILE A N 1
ATOM 691 C CA . ILE A 1 93 ? 1.181 -8.948 -12.435 1.00 98.38 93 ILE A CA 1
ATOM 692 C C . ILE A 1 93 ? -0.132 -9.721 -12.327 1.00 98.38 93 ILE A C 1
ATOM 694 O O . ILE A 1 93 ? -0.285 -10.806 -12.890 1.00 98.38 93 ILE A O 1
ATOM 698 N N . VAL A 1 94 ? -1.102 -9.143 -11.626 1.00 98.38 94 VAL A N 1
ATOM 699 C CA . VAL A 1 94 ? -2.469 -9.660 -11.528 1.00 98.38 94 VAL A CA 1
ATOM 700 C C . VAL A 1 94 ? -3.382 -8.733 -12.312 1.00 98.38 94 VAL A C 1
ATOM 702 O O . VAL A 1 94 ? -3.575 -7.570 -11.962 1.00 98.38 94 VAL A O 1
ATOM 705 N N . THR A 1 95 ? -3.957 -9.242 -13.390 1.00 97.75 95 THR A N 1
ATOM 706 C CA . THR A 1 95 ? -4.915 -8.507 -14.227 1.00 97.75 95 THR A CA 1
ATOM 707 C C . THR A 1 95 ? -6.258 -8.310 -13.507 1.00 97.75 95 THR A C 1
ATOM 709 O O . THR A 1 95 ? -6.549 -8.952 -12.495 1.00 97.75 95 THR A O 1
ATOM 712 N N . LYS A 1 96 ? -7.119 -7.416 -14.016 1.00 96.62 96 LYS A N 1
ATOM 713 C CA . LYS A 1 96 ? -8.433 -7.137 -13.398 1.00 96.62 96 LYS A CA 1
ATOM 714 C C . LYS A 1 96 ? -9.367 -8.352 -13.362 1.00 96.62 96 LYS A C 1
ATOM 716 O O . LYS A 1 96 ? -10.171 -8.448 -12.443 1.00 96.62 96 LYS A O 1
ATOM 721 N N . ASN A 1 97 ? -9.232 -9.286 -14.306 1.00 96.25 97 ASN A N 1
ATOM 722 C CA . ASN A 1 97 ? -9.989 -10.545 -14.324 1.00 96.25 97 ASN A CA 1
ATOM 723 C C . ASN A 1 97 ? -9.323 -11.666 -13.497 1.00 96.25 97 ASN A C 1
ATOM 725 O O . ASN A 1 97 ? -9.753 -12.812 -13.569 1.00 96.25 97 ASN A O 1
ATOM 729 N N . GLY A 1 98 ? -8.271 -11.358 -12.732 1.00 95.44 98 GLY A N 1
ATOM 730 C CA . GLY A 1 98 ? -7.614 -12.302 -11.828 1.00 95.44 98 GLY A CA 1
ATOM 731 C C . GLY A 1 98 ? -6.554 -13.196 -12.471 1.00 95.44 98 GLY A C 1
ATOM 732 O O . GLY A 1 98 ? -5.908 -13.953 -11.750 1.00 95.44 98 GLY A O 1
ATOM 733 N N . LYS A 1 99 ? -6.313 -13.100 -13.787 1.00 97.31 99 LYS A N 1
ATOM 734 C CA . LYS A 1 99 ? -5.223 -13.846 -14.433 1.00 97.31 99 LYS A CA 1
ATOM 735 C C . LYS A 1 99 ? -3.864 -13.295 -14.013 1.00 97.31 99 LYS A C 1
ATOM 737 O O . LYS A 1 99 ? -3.694 -12.074 -13.910 1.00 97.31 99 LYS A O 1
ATOM 742 N N . GLN A 1 100 ? -2.909 -14.196 -13.824 1.00 97.69 100 GLN A N 1
ATOM 743 C CA . GLN A 1 100 ? -1.526 -13.868 -13.494 1.00 97.69 100 GLN A CA 1
ATOM 744 C C . GLN A 1 100 ? -0.661 -13.928 -14.751 1.00 97.69 100 GLN A C 1
ATOM 746 O O . GLN A 1 100 ? -0.810 -14.845 -15.557 1.00 97.69 100 GLN A O 1
ATOM 751 N N . LEU A 1 101 ? 0.223 -12.947 -14.917 1.00 97.31 101 LEU A N 1
ATOM 752 C CA . LEU A 1 101 ? 1.217 -12.921 -15.990 1.00 97.31 101 LEU A CA 1
ATOM 753 C C . LEU A 1 101 ? 2.603 -12.816 -15.360 1.00 97.31 101 LEU A C 1
ATOM 755 O O . LEU A 1 101 ? 2.882 -11.851 -14.647 1.00 97.31 101 LEU A O 1
ATOM 759 N N . THR A 1 102 ? 3.437 -13.826 -15.596 1.00 98.12 102 THR A N 1
ATOM 760 C CA . THR A 1 102 ? 4.786 -13.962 -15.038 1.00 98.12 102 THR A CA 1
ATOM 761 C C . THR A 1 102 ? 5.815 -13.161 -15.826 1.00 98.12 102 THR A C 1
ATOM 763 O O . THR A 1 102 ? 5.659 -12.906 -17.023 1.00 98.12 102 THR A O 1
ATOM 766 N N . GLY A 1 103 ? 6.860 -12.727 -15.128 1.00 97.44 103 GLY A N 1
ATOM 767 C CA . GLY A 1 103 ? 7.935 -11.945 -15.714 1.00 97.44 103 GLY A CA 1
ATOM 768 C C . GLY A 1 103 ? 8.819 -11.321 -14.645 1.00 97.44 103 GLY A C 1
ATOM 769 O O . GLY A 1 103 ? 9.077 -11.915 -13.595 1.00 97.44 103 GLY A O 1
ATOM 770 N N . TYR A 1 104 ? 9.258 -10.100 -14.913 1.00 97.81 104 TYR A N 1
ATOM 771 C CA . TYR A 1 104 ? 10.066 -9.294 -14.018 1.00 97.81 104 TYR A CA 1
ATOM 772 C C . TYR A 1 104 ? 9.395 -7.944 -13.774 1.00 97.81 104 TYR A C 1
ATOM 774 O O . TYR A 1 104 ? 8.869 -7.316 -14.693 1.00 97.81 104 TYR A O 1
ATOM 782 N N . ILE A 1 105 ? 9.402 -7.510 -12.521 1.00 97.06 105 ILE A N 1
ATOM 783 C CA . ILE A 1 105 ? 8.950 -6.195 -12.085 1.00 97.06 105 ILE A CA 1
ATOM 784 C C . ILE A 1 105 ? 10.187 -5.305 -12.001 1.00 97.06 105 ILE A C 1
ATOM 786 O O . ILE A 1 105 ? 11.118 -5.600 -11.254 1.00 97.06 105 ILE A O 1
ATOM 790 N N . GLY A 1 106 ? 10.211 -4.263 -12.825 1.00 93.69 106 GLY A N 1
ATOM 791 C CA . GLY A 1 106 ? 11.221 -3.214 -12.782 1.00 93.69 106 GLY A CA 1
ATOM 792 C C . GLY A 1 106 ? 10.768 -2.064 -11.891 1.00 93.69 106 GLY A C 1
ATOM 793 O O . GLY A 1 106 ? 10.093 -2.262 -10.881 1.00 93.69 106 GLY A O 1
ATOM 794 N N . ASP A 1 107 ? 11.112 -0.853 -12.308 1.00 90.62 107 ASP A N 1
ATOM 795 C CA . ASP A 1 107 ? 10.851 0.349 -11.528 1.00 90.62 107 ASP A CA 1
ATOM 796 C C . ASP A 1 107 ? 9.358 0.620 -11.324 1.00 90.62 107 ASP A C 1
ATOM 798 O O . ASP A 1 107 ? 8.512 0.423 -12.211 1.00 90.62 107 ASP A O 1
ATOM 802 N N . ILE A 1 108 ? 9.050 1.144 -10.140 1.00 91.19 108 ILE A N 1
ATOM 803 C CA . ILE A 1 108 ? 7.713 1.575 -9.755 1.00 91.19 108 ILE A CA 1
ATOM 804 C C . ILE A 1 108 ? 7.739 3.095 -9.595 1.00 91.19 108 ILE A C 1
ATOM 806 O O . ILE A 1 108 ? 8.297 3.635 -8.645 1.00 91.19 108 ILE A O 1
ATOM 810 N N . TYR A 1 109 ? 7.103 3.800 -10.523 1.00 89.12 109 TYR A N 1
ATOM 811 C CA . TYR A 1 109 ? 7.077 5.255 -10.548 1.00 89.12 109 TYR A CA 1
ATOM 812 C C . TYR A 1 109 ? 5.801 5.793 -9.923 1.00 89.12 109 TYR A C 1
ATOM 814 O O . TYR A 1 109 ? 4.681 5.415 -10.289 1.00 89.12 109 TYR A O 1
ATOM 822 N N . HIS A 1 110 ? 5.979 6.752 -9.022 1.00 88.38 110 HIS A N 1
ATOM 823 C CA . HIS A 1 110 ? 4.888 7.463 -8.384 1.00 88.38 110 HIS A CA 1
ATOM 824 C C . HIS A 1 110 ? 5.066 8.959 -8.548 1.00 88.38 110 HIS A C 1
ATOM 826 O O . HIS A 1 110 ? 6.076 9.537 -8.157 1.00 88.38 110 HIS A O 1
ATOM 832 N N . SER A 1 111 ? 4.059 9.560 -9.166 1.00 84.88 111 SER A N 1
ATOM 833 C CA . SER A 1 111 ? 3.959 10.994 -9.384 1.00 84.88 111 SER A CA 1
ATOM 834 C C . SER A 1 111 ? 2.616 11.494 -8.875 1.00 84.88 111 SER A C 1
ATOM 836 O O . SER A 1 111 ? 1.682 10.708 -8.684 1.00 84.88 111 SER A O 1
ATOM 838 N N . ASP A 1 112 ? 2.482 12.814 -8.786 1.00 79.50 112 ASP A N 1
ATOM 839 C CA . ASP A 1 112 ? 1.226 13.477 -8.430 1.00 79.50 112 ASP A CA 1
ATOM 840 C C . ASP A 1 112 ? 0.033 13.055 -9.311 1.00 79.50 112 ASP A C 1
ATOM 842 O O . ASP A 1 112 ? -1.121 13.105 -8.871 1.00 79.50 112 ASP A O 1
ATOM 846 N N . LEU A 1 113 ? 0.301 12.658 -10.562 1.00 83.06 113 LEU A N 1
ATOM 847 C CA . LEU A 1 113 ? -0.715 12.371 -11.577 1.00 83.06 113 LEU A CA 1
ATOM 848 C C . LEU A 1 113 ? -1.026 10.884 -11.714 1.00 83.06 113 LEU A C 1
ATOM 850 O O . LEU A 1 113 ? -2.187 10.506 -11.870 1.00 83.06 113 LEU A O 1
ATOM 854 N N . ARG A 1 114 ? 0.007 10.042 -11.708 1.00 89.44 114 ARG A N 1
ATOM 855 C CA . ARG A 1 114 ? -0.133 8.614 -11.990 1.00 89.44 114 ARG A CA 1
ATOM 856 C C . ARG A 1 114 ? 0.883 7.771 -11.244 1.00 89.44 114 ARG A C 1
ATOM 858 O O . ARG A 1 114 ? 1.993 8.209 -10.938 1.00 89.44 114 ARG A O 1
ATOM 865 N N . SER A 1 115 ? 0.478 6.528 -11.038 1.00 93.44 115 SER A N 1
ATOM 866 C CA . SER A 1 115 ? 1.284 5.450 -10.496 1.00 93.44 115 SER A CA 1
ATOM 867 C C . SER A 1 115 ? 1.455 4.381 -11.569 1.00 93.44 115 SER A C 1
ATOM 869 O O . SER A 1 115 ? 0.467 3.927 -12.157 1.00 93.44 115 SER A O 1
ATOM 871 N N . VAL A 1 116 ? 2.706 4.040 -11.863 1.00 94.94 116 VAL A N 1
ATOM 872 C CA . VAL A 1 116 ? 3.097 3.218 -13.009 1.00 94.94 116 VAL A CA 1
ATOM 873 C C . VAL A 1 116 ? 4.122 2.183 -12.566 1.00 94.94 116 VAL A C 1
ATOM 875 O O . VAL A 1 116 ? 5.019 2.503 -11.799 1.00 94.94 116 VAL A O 1
ATOM 878 N N . VAL A 1 117 ? 4.010 0.959 -13.071 1.00 95.62 117 VAL A N 1
ATOM 879 C CA . VAL A 1 117 ? 5.010 -0.097 -12.890 1.00 95.62 117 VAL A CA 1
ATOM 880 C C . VAL A 1 117 ? 5.569 -0.518 -14.242 1.00 95.62 117 VAL A C 1
ATOM 882 O O . VAL A 1 117 ? 4.823 -0.626 -15.222 1.00 95.62 117 VAL A O 1
ATOM 885 N N . VAL A 1 118 ? 6.876 -0.754 -14.300 1.00 96.69 118 VAL A N 1
ATOM 886 C CA . VAL A 1 118 ? 7.522 -1.390 -15.447 1.00 96.69 118 VAL A CA 1
ATOM 887 C C . VAL A 1 118 ? 7.458 -2.903 -15.268 1.00 96.69 118 VAL A C 1
ATOM 889 O O . VAL A 1 118 ? 7.914 -3.444 -14.265 1.00 96.69 118 VAL A O 1
ATOM 892 N N . PHE A 1 119 ? 6.886 -3.597 -16.244 1.00 97.75 119 PHE A N 1
ATOM 893 C CA . PHE A 1 119 ? 6.792 -5.052 -16.269 1.00 97.75 119 PHE A CA 1
ATOM 894 C C . PHE A 1 119 ? 7.451 -5.590 -17.534 1.00 97.75 119 PHE A C 1
ATOM 896 O O . PHE A 1 119 ? 7.118 -5.163 -18.637 1.00 97.75 119 PHE A O 1
ATOM 903 N N . ILE A 1 120 ? 8.360 -6.544 -17.378 1.00 97.88 120 ILE A N 1
ATOM 904 C CA . ILE A 1 120 ? 9.034 -7.235 -18.475 1.00 97.88 120 ILE A CA 1
ATOM 905 C C . ILE A 1 120 ? 8.490 -8.656 -18.491 1.00 97.88 120 ILE A C 1
ATOM 907 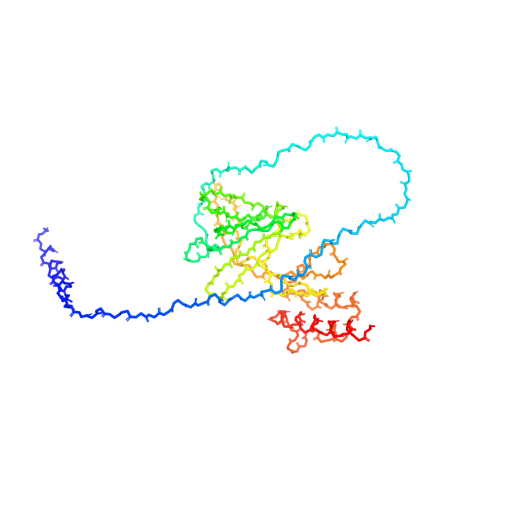O O . ILE A 1 120 ? 8.692 -9.397 -17.532 1.00 97.88 120 ILE A O 1
ATOM 911 N N . ASN A 1 121 ? 7.760 -9.041 -19.534 1.00 97.44 121 ASN A N 1
ATOM 912 C CA . ASN A 1 121 ? 7.224 -10.401 -19.600 1.00 97.44 121 ASN A CA 1
ATOM 913 C C . ASN A 1 121 ? 8.343 -11.439 -19.814 1.00 97.44 121 ASN A C 1
ATOM 915 O O . ASN A 1 121 ? 9.485 -11.097 -20.119 1.00 97.44 121 ASN A O 1
ATOM 919 N N . ASP A 1 122 ? 8.000 -12.722 -19.714 1.00 96.81 122 ASP A N 1
ATOM 920 C CA . ASP A 1 122 ? 8.949 -13.824 -19.944 1.00 96.81 122 ASP A CA 1
ATOM 921 C C . ASP A 1 122 ? 9.540 -13.864 -21.370 1.00 96.81 122 ASP A C 1
ATOM 923 O O . ASP A 1 122 ? 10.575 -14.486 -21.590 1.00 96.81 122 ASP A O 1
ATOM 927 N N . PHE A 1 123 ? 8.928 -13.165 -22.331 1.00 96.56 123 PHE A N 1
ATOM 928 C CA . PHE A 1 123 ? 9.437 -13.015 -23.699 1.00 96.56 123 PHE A CA 1
ATOM 929 C C . PHE A 1 123 ? 10.371 -11.802 -23.871 1.00 96.56 123 PHE A C 1
ATOM 931 O O . PHE A 1 123 ? 10.798 -11.514 -24.986 1.00 96.56 123 PHE A O 1
ATOM 938 N N . GLY A 1 124 ? 10.658 -11.052 -22.802 1.00 94.25 124 GLY A N 1
ATOM 939 C CA . GLY A 1 124 ? 11.510 -9.859 -22.834 1.00 94.25 124 GLY A CA 1
ATOM 940 C C . GLY A 1 124 ? 10.822 -8.582 -23.331 1.00 94.25 124 GLY A C 1
ATOM 941 O O . GLY A 1 124 ? 11.471 -7.549 -23.476 1.00 94.25 124 GLY A O 1
ATOM 942 N N . SER A 1 125 ? 9.511 -8.609 -23.582 1.00 97.06 125 SER A N 1
ATOM 943 C CA . SER A 1 125 ? 8.746 -7.411 -23.946 1.00 97.06 125 SER A CA 1
ATOM 944 C C . SER A 1 125 ? 8.496 -6.536 -22.721 1.00 97.06 125 SER A C 1
ATOM 946 O O . SER A 1 125 ? 8.023 -7.020 -21.691 1.00 97.06 125 SER A O 1
ATOM 948 N N . VAL A 1 126 ? 8.770 -5.239 -22.857 1.00 97.31 126 VAL A N 1
ATOM 949 C CA . VAL A 1 126 ? 8.657 -4.255 -21.776 1.00 97.31 126 VAL A CA 1
ATOM 950 C C . VAL A 1 126 ? 7.323 -3.516 -21.856 1.00 97.31 126 VAL A C 1
ATOM 952 O O . VAL A 1 126 ? 6.932 -3.006 -22.907 1.00 97.31 126 VAL A O 1
ATOM 955 N N . TYR A 1 127 ? 6.643 -3.411 -20.719 1.00 97.19 127 TYR A N 1
ATOM 956 C CA . TYR A 1 127 ? 5.367 -2.728 -20.565 1.00 97.19 127 TYR A CA 1
ATOM 957 C C . TYR A 1 127 ? 5.440 -1.700 -19.446 1.00 97.19 127 TYR A C 1
ATOM 959 O O . TYR A 1 127 ? 5.954 -1.970 -18.366 1.00 97.19 127 TYR A O 1
ATOM 967 N N . SER A 1 128 ? 4.850 -0.536 -19.691 1.00 97.06 128 SER A N 1
ATOM 968 C CA . SER A 1 128 ? 4.597 0.480 -18.675 1.00 97.06 128 SER A CA 1
ATOM 969 C C . SER A 1 128 ? 3.109 0.448 -18.340 1.00 97.06 128 SER A C 1
ATOM 971 O O . SER A 1 128 ? 2.266 0.705 -19.203 1.00 97.06 128 SER A O 1
ATOM 973 N N . ILE A 1 129 ? 2.769 0.042 -17.117 1.00 97.25 129 ILE A N 1
ATOM 974 C CA . ILE A 1 129 ? 1.392 -0.268 -16.730 1.00 97.25 129 ILE A CA 1
ATOM 975 C C . ILE A 1 129 ? 0.940 0.689 -15.633 1.00 97.25 129 ILE A C 1
ATOM 977 O O . ILE A 1 129 ? 1.550 0.774 -14.574 1.00 97.25 129 ILE A O 1
ATOM 981 N N . GLU A 1 130 ? -0.152 1.404 -15.889 1.00 96.69 130 GLU A N 1
ATOM 982 C CA . GLU A 1 130 ? -0.792 2.295 -14.918 1.00 96.69 130 GLU A CA 1
ATOM 983 C C . GLU A 1 130 ? -1.624 1.508 -13.895 1.00 96.69 130 GLU A C 1
ATOM 985 O O . GLU A 1 130 ? -2.279 0.517 -14.239 1.00 96.69 130 GLU A O 1
ATOM 990 N N . ALA A 1 131 ? -1.687 2.005 -12.655 1.00 97.00 131 ALA A N 1
ATOM 991 C CA . ALA A 1 131 ? -2.425 1.376 -11.556 1.00 97.00 131 ALA A CA 1
ATOM 992 C C . ALA A 1 131 ? -3.909 1.118 -11.858 1.00 97.00 131 ALA A C 1
ATOM 994 O O . ALA A 1 131 ? -4.483 0.150 -11.366 1.00 97.00 131 ALA A O 1
ATOM 995 N N . GLU A 1 132 ? -4.544 1.912 -12.713 1.00 96.88 132 GLU A N 1
ATOM 996 C CA . GLU A 1 132 ? -5.931 1.667 -13.111 1.00 96.88 132 GLU A CA 1
ATOM 997 C C . GLU A 1 132 ? -6.114 0.370 -13.918 1.00 96.88 132 GLU A C 1
ATOM 999 O O . GLU A 1 132 ? -7.179 -0.244 -13.859 1.00 96.88 132 GLU A O 1
ATOM 1004 N N . ARG A 1 133 ? -5.082 -0.093 -14.633 1.00 97.56 133 ARG A N 1
ATOM 1005 C CA . ARG A 1 133 ? -5.196 -1.156 -15.647 1.00 97.56 133 ARG A CA 1
ATOM 1006 C C . ARG A 1 133 ? -5.082 -2.569 -15.092 1.00 97.56 133 ARG A C 1
ATOM 1008 O O . ARG A 1 133 ? -5.581 -3.509 -15.706 1.00 97.56 133 ARG A O 1
ATOM 1015 N N . ILE A 1 134 ? -4.446 -2.738 -13.938 1.00 98.06 134 ILE A N 1
ATOM 1016 C CA . ILE A 1 134 ? -4.240 -4.046 -13.302 1.00 98.06 134 ILE A CA 1
ATOM 1017 C C . ILE A 1 134 ? -4.749 -4.031 -11.863 1.00 98.06 134 ILE A C 1
ATOM 1019 O O . ILE A 1 134 ? -5.143 -2.995 -11.334 1.00 98.06 134 ILE A O 1
ATOM 1023 N N . ARG A 1 135 ? -4.847 -5.202 -11.242 1.00 97.88 135 ARG A N 1
ATOM 1024 C CA . ARG A 1 135 ? -5.253 -5.331 -9.840 1.00 97.88 135 ARG A CA 1
ATOM 1025 C C . ARG A 1 135 ? -4.086 -5.067 -8.892 1.00 97.88 135 ARG A C 1
ATOM 1027 O O . ARG A 1 135 ? -4.303 -4.564 -7.796 1.00 97.88 135 ARG A O 1
ATOM 1034 N N . GLY A 1 136 ? -2.879 -5.429 -9.304 1.00 98.06 136 GLY A N 1
ATOM 1035 C CA . GLY A 1 136 ? -1.681 -5.353 -8.485 1.00 98.06 136 GLY A CA 1
ATOM 1036 C C . GLY A 1 136 ? -0.569 -6.207 -9.073 1.00 98.06 136 GLY A C 1
ATOM 1037 O O . GLY A 1 136 ? -0.705 -6.737 -10.178 1.00 98.06 136 GLY A O 1
ATOM 1038 N N . PHE A 1 137 ? 0.517 -6.350 -8.332 1.00 98.06 137 PHE A N 1
ATOM 1039 C CA . PHE A 1 137 ? 1.661 -7.165 -8.723 1.00 98.06 137 PHE A CA 1
ATOM 1040 C C . PHE A 1 137 ? 2.430 -7.635 -7.492 1.00 98.06 137 PHE A C 1
ATOM 1042 O O . PHE A 1 137 ? 2.274 -7.089 -6.398 1.00 98.06 137 PHE A O 1
ATOM 1049 N N . VAL A 1 138 ? 3.243 -8.668 -7.673 1.00 97.56 138 VAL A N 1
ATOM 1050 C CA . VAL A 1 138 ? 4.089 -9.249 -6.630 1.00 97.56 138 VAL A CA 1
ATOM 1051 C C . VAL A 1 138 ? 5.465 -9.504 -7.218 1.00 97.56 138 VAL A C 1
ATOM 1053 O O . VAL A 1 138 ? 5.568 -9.970 -8.351 1.00 97.56 138 VAL A O 1
ATOM 1056 N N . PHE A 1 139 ? 6.514 -9.230 -6.453 1.00 96.62 139 PHE A N 1
ATOM 1057 C CA . PHE A 1 139 ? 7.885 -9.568 -6.826 1.00 96.62 139 PHE A CA 1
ATOM 1058 C C . PHE A 1 139 ? 8.688 -10.043 -5.621 1.00 96.62 139 PHE A C 1
ATOM 1060 O O . PHE A 1 139 ? 8.367 -9.720 -4.474 1.00 96.62 139 PHE A O 1
ATOM 1067 N N . SER A 1 140 ? 9.720 -10.838 -5.888 1.00 95.69 140 SER A N 1
ATOM 1068 C CA . SER A 1 140 ? 10.685 -11.283 -4.886 1.00 95.69 140 SER A CA 1
ATOM 1069 C C . SER A 1 140 ? 11.774 -10.231 -4.681 1.00 95.69 140 SER A C 1
ATOM 1071 O O . SER A 1 140 ? 12.377 -9.776 -5.646 1.00 95.69 140 SER A O 1
ATOM 1073 N N . ASN A 1 141 ? 12.074 -9.892 -3.438 1.00 91.62 141 ASN A N 1
ATOM 1074 C CA . ASN A 1 141 ? 13.232 -9.113 -3.025 1.00 91.62 141 ASN A CA 1
ATOM 1075 C C . ASN A 1 141 ? 14.056 -9.904 -1.994 1.00 91.62 141 ASN A C 1
ATOM 1077 O O . ASN A 1 141 ? 13.705 -11.022 -1.619 1.00 91.62 141 ASN A O 1
ATOM 1081 N N . GLU A 1 142 ? 15.140 -9.311 -1.500 1.00 90.75 142 GLU A N 1
ATOM 1082 C CA . GLU A 1 142 ? 16.018 -9.934 -0.496 1.00 90.75 142 GLU A CA 1
ATOM 1083 C C . GLU A 1 142 ? 15.289 -10.316 0.804 1.00 90.75 142 GLU A C 1
ATOM 1085 O O . GLU A 1 142 ? 15.684 -11.248 1.498 1.00 90.75 142 GLU A O 1
ATOM 1090 N N . LYS A 1 143 ? 14.200 -9.610 1.135 1.00 90.25 143 LYS A N 1
ATOM 1091 C CA . LYS A 1 143 ? 13.404 -9.808 2.355 1.00 90.25 143 LYS A CA 1
ATOM 1092 C C . LYS A 1 143 ? 12.210 -10.751 2.144 1.00 90.25 143 LYS A C 1
ATOM 1094 O O . LYS A 1 143 ? 11.405 -10.913 3.060 1.00 90.25 143 LYS A O 1
ATOM 1099 N N . GLY A 1 144 ? 12.075 -11.358 0.963 1.00 93.31 144 GLY A N 1
ATOM 1100 C CA . GLY A 1 144 ? 10.967 -12.241 0.599 1.00 93.31 144 GLY A CA 1
ATOM 1101 C C . GLY A 1 144 ? 10.096 -11.665 -0.515 1.00 93.31 144 GLY A C 1
ATOM 1102 O O . GLY A 1 144 ? 10.591 -11.094 -1.475 1.00 93.31 144 GLY A O 1
ATOM 1103 N N . TYR A 1 145 ? 8.780 -11.838 -0.432 1.00 94.75 145 TYR A N 1
ATOM 1104 C CA . TYR A 1 145 ? 7.865 -11.327 -1.455 1.00 94.75 145 TYR A CA 1
ATOM 1105 C C . TYR A 1 145 ? 7.240 -10.010 -1.019 1.00 94.75 145 TYR A C 1
ATOM 1107 O O . TYR A 1 145 ? 6.727 -9.888 0.092 1.00 94.75 145 TYR A O 1
ATOM 1115 N N . THR A 1 146 ? 7.234 -9.035 -1.924 1.00 95.12 146 THR A N 1
ATOM 1116 C CA . THR A 1 146 ? 6.515 -7.776 -1.735 1.00 95.12 146 THR A CA 1
ATOM 1117 C C . THR A 1 146 ? 5.354 -7.701 -2.709 1.00 95.12 146 THR A C 1
ATOM 1119 O O . THR A 1 146 ? 5.520 -7.879 -3.914 1.00 95.12 146 THR A O 1
ATOM 1122 N N . ALA A 1 147 ? 4.169 -7.432 -2.169 1.00 96.81 147 ALA A N 1
ATOM 1123 C CA . ALA A 1 147 ? 2.937 -7.313 -2.928 1.00 96.81 147 ALA A CA 1
ATOM 1124 C C . ALA A 1 147 ? 2.442 -5.865 -2.940 1.00 96.81 147 ALA A C 1
ATOM 1126 O O . ALA A 1 147 ? 2.471 -5.172 -1.920 1.00 96.81 147 ALA A O 1
ATOM 1127 N N . TYR A 1 148 ? 1.935 -5.442 -4.093 1.00 97.31 148 TYR A N 1
ATOM 1128 C CA . TYR A 1 148 ? 1.292 -4.154 -4.304 1.00 97.31 148 TYR A CA 1
ATOM 1129 C C . TYR A 1 148 ? -0.119 -4.361 -4.843 1.00 97.31 148 TYR A C 1
ATOM 1131 O O . TYR A 1 148 ? -0.353 -5.212 -5.702 1.00 97.31 148 TYR A O 1
ATOM 1139 N N . GLU A 1 149 ? -1.058 -3.545 -4.374 1.00 97.62 149 GLU A N 1
ATOM 1140 C CA . GLU A 1 149 ? -2.428 -3.493 -4.879 1.00 97.62 149 GLU A CA 1
ATOM 1141 C C . GLU A 1 149 ? -2.745 -2.128 -5.482 1.00 97.62 149 GLU A C 1
ATOM 1143 O O . GLU A 1 149 ? -2.392 -1.078 -4.948 1.00 97.62 149 GLU A O 1
ATOM 1148 N N . SER A 1 150 ? -3.469 -2.153 -6.593 1.00 97.31 150 SER A N 1
ATOM 1149 C CA . SER A 1 150 ? -4.009 -0.971 -7.244 1.00 97.31 150 SER A CA 1
ATOM 1150 C C . SER A 1 150 ? -5.260 -0.495 -6.518 1.00 97.31 150 SER A C 1
ATOM 1152 O O . SER A 1 150 ? -6.298 -1.163 -6.541 1.00 97.31 150 SER A O 1
ATOM 1154 N N . LYS A 1 151 ? -5.189 0.686 -5.904 1.00 96.56 151 LYS A N 1
ATOM 1155 C CA . LYS A 1 151 ? -6.296 1.280 -5.150 1.00 96.56 151 LYS A CA 1
ATOM 1156 C C . LYS A 1 151 ? -6.641 2.666 -5.663 1.00 96.56 151 LYS A C 1
ATOM 1158 O O . LYS A 1 151 ? -5.761 3.475 -5.945 1.00 96.56 151 LYS A O 1
ATOM 1163 N N . ASN A 1 152 ? -7.940 2.944 -5.741 1.00 95.19 152 ASN A N 1
ATOM 1164 C CA . ASN A 1 152 ? -8.448 4.284 -5.995 1.00 95.19 152 ASN A CA 1
ATOM 1165 C C . ASN A 1 152 ? -8.570 5.037 -4.662 1.00 95.19 152 ASN A C 1
ATOM 1167 O O . ASN A 1 152 ? -9.422 4.732 -3.827 1.00 95.19 152 ASN A O 1
ATOM 1171 N N . CYS A 1 153 ? -7.716 6.031 -4.465 1.00 92.44 153 CYS A N 1
ATOM 1172 C CA . CYS A 1 153 ? -7.652 6.869 -3.280 1.00 92.44 153 CYS A CA 1
ATOM 1173 C C . CYS A 1 153 ? -8.192 8.263 -3.608 1.00 92.44 153 CYS A C 1
ATOM 1175 O O . CYS A 1 153 ? -7.425 9.193 -3.842 1.00 92.44 153 CYS A O 1
ATOM 1177 N N . ARG A 1 154 ? -9.523 8.419 -3.602 1.00 87.12 154 ARG A N 1
ATOM 1178 C CA . ARG A 1 154 ? -10.213 9.694 -3.897 1.00 87.12 154 ARG A CA 1
ATOM 1179 C C . ARG A 1 154 ? -9.854 10.262 -5.279 1.00 87.12 154 ARG A C 1
ATOM 1181 O O . ARG A 1 154 ? -9.337 11.370 -5.377 1.00 87.12 154 ARG A O 1
ATOM 1188 N N . HIS A 1 155 ? -10.197 9.518 -6.331 1.00 87.50 155 HIS A N 1
ATOM 1189 C CA . HIS A 1 155 ? -10.031 9.897 -7.746 1.00 87.50 155 HIS A CA 1
ATOM 1190 C C . HIS A 1 155 ? -8.610 9.767 -8.296 1.00 87.50 155 HIS A C 1
ATOM 1192 O O . HIS A 1 155 ? -8.342 10.218 -9.405 1.00 87.50 155 HIS A O 1
ATOM 1198 N N . ARG A 1 156 ? -7.704 9.135 -7.550 1.00 91.50 156 ARG A N 1
ATOM 1199 C CA . ARG A 1 156 ? -6.348 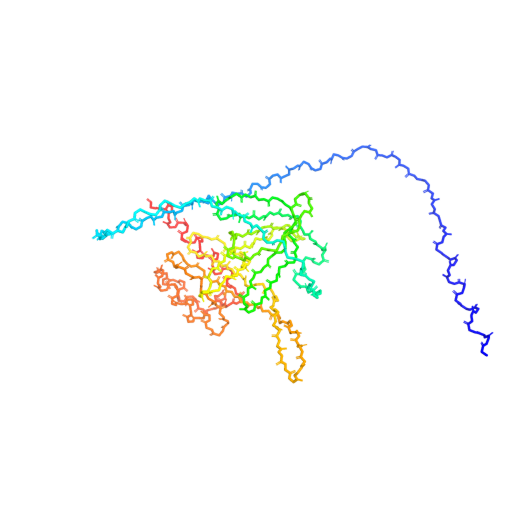8.842 -8.015 1.00 91.50 156 ARG A CA 1
ATOM 1200 C C . ARG A 1 156 ? -6.014 7.387 -7.758 1.00 91.50 156 ARG A C 1
ATOM 1202 O O . ARG A 1 156 ? -6.293 6.871 -6.677 1.00 91.50 156 ARG A O 1
ATOM 1209 N N . TRP A 1 157 ? -5.438 6.732 -8.757 1.00 94.75 157 TRP A N 1
ATOM 1210 C CA . TRP A 1 157 ? -5.011 5.345 -8.656 1.00 94.75 157 TRP A CA 1
ATOM 1211 C C . TRP A 1 157 ? -3.558 5.266 -8.200 1.00 94.75 157 TRP A C 1
ATOM 1213 O O . TRP A 1 157 ? -2.677 5.871 -8.808 1.00 94.75 157 TRP A O 1
ATOM 1223 N N . TYR A 1 158 ? -3.319 4.478 -7.157 1.00 94.56 158 TYR A N 1
ATOM 1224 C CA . TYR A 1 158 ? -1.993 4.208 -6.619 1.00 94.56 158 TYR A CA 1
ATOM 1225 C C . TYR A 1 158 ? -1.740 2.707 -6.580 1.00 94.56 158 TYR A C 1
ATOM 1227 O O . TYR A 1 158 ? -2.638 1.941 -6.228 1.00 94.56 158 TYR A O 1
ATOM 1235 N N . TYR A 1 159 ? -0.510 2.293 -6.872 1.00 96.19 159 TYR A N 1
ATOM 1236 C CA . TYR A 1 159 ? 0.019 1.045 -6.339 1.00 96.19 159 TYR A CA 1
ATOM 1237 C C . TYR A 1 159 ? 0.403 1.261 -4.877 1.00 96.19 159 TYR A C 1
ATOM 1239 O O . TYR A 1 159 ? 1.299 2.043 -4.571 1.00 96.19 159 TYR A O 1
ATOM 1247 N N . LEU A 1 160 ? -0.296 0.596 -3.965 1.00 95.88 160 LEU A N 1
ATOM 1248 C CA . LEU A 1 160 ? 0.011 0.643 -2.542 1.00 95.88 160 LEU A CA 1
ATOM 1249 C C . LEU A 1 160 ? 0.589 -0.697 -2.104 1.00 95.88 160 LEU A C 1
ATOM 1251 O O . LEU A 1 160 ? 0.018 -1.749 -2.402 1.00 95.88 160 LEU A O 1
ATOM 1255 N N . ARG A 1 161 ? 1.705 -0.655 -1.378 1.00 95.88 161 ARG A N 1
ATOM 1256 C CA . ARG A 1 161 ? 2.332 -1.847 -0.808 1.00 95.88 161 ARG A CA 1
ATOM 1257 C C . ARG A 1 161 ? 1.415 -2.426 0.259 1.00 95.88 161 ARG A C 1
ATOM 1259 O O . ARG A 1 161 ? 0.967 -1.698 1.144 1.00 95.88 161 ARG A O 1
ATOM 1266 N N . ILE A 1 162 ? 1.149 -3.722 0.197 1.00 96.94 162 ILE A N 1
ATOM 1267 C CA . ILE A 1 162 ? 0.358 -4.420 1.211 1.00 96.94 162 ILE 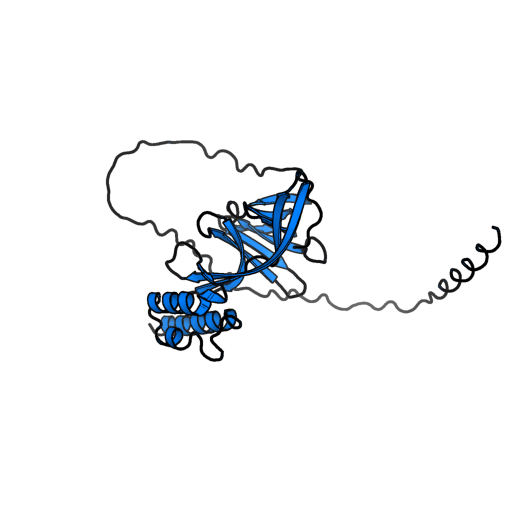A CA 1
ATOM 1268 C C . ILE A 1 162 ? 1.255 -4.668 2.426 1.00 96.94 162 ILE A C 1
ATOM 1270 O O . ILE A 1 162 ? 2.297 -5.308 2.294 1.00 96.94 162 ILE A O 1
ATOM 1274 N N . LEU A 1 163 ? 0.853 -4.165 3.594 1.00 96.31 163 LEU A N 1
ATOM 1275 C CA . LEU A 1 163 ? 1.538 -4.443 4.861 1.00 96.31 163 LEU A CA 1
ATOM 1276 C C . LEU A 1 163 ? 0.793 -5.484 5.685 1.00 96.31 163 LEU A C 1
ATOM 1278 O O . LEU A 1 163 ? 1.399 -6.428 6.171 1.00 96.31 163 LEU A O 1
ATOM 1282 N N . GLU A 1 164 ? -0.522 -5.319 5.818 1.00 96.69 164 GLU A N 1
ATOM 1283 C CA . GLU A 1 164 ? -1.390 -6.262 6.522 1.00 96.69 164 GLU A CA 1
ATOM 1284 C C . GLU A 1 164 ? -2.683 -6.426 5.735 1.00 96.69 164 GLU A C 1
ATOM 1286 O O . GLU A 1 164 ? -3.300 -5.440 5.323 1.00 96.69 164 GLU A O 1
ATOM 1291 N N . LYS A 1 165 ? -3.112 -7.670 5.543 1.00 95.69 165 LYS A N 1
ATOM 1292 C CA . LYS A 1 165 ? -4.359 -7.994 4.853 1.00 95.69 165 LYS A CA 1
ATOM 1293 C C . LYS A 1 165 ? -5.232 -8.822 5.777 1.00 95.69 165 LYS A C 1
ATOM 1295 O O . LYS A 1 165 ? -4.783 -9.833 6.308 1.00 95.69 165 LYS A O 1
ATOM 1300 N N . GLY A 1 166 ? -6.473 -8.397 5.972 1.00 94.25 166 GLY A N 1
ATOM 1301 C CA . GLY A 1 166 ? -7.396 -9.074 6.870 1.00 94.25 166 GLY A CA 1
ATOM 1302 C C . GLY A 1 166 ? -8.841 -8.930 6.433 1.00 94.25 166 GLY A C 1
ATOM 1303 O O . GLY A 1 166 ? -9.174 -8.162 5.536 1.00 94.25 166 GLY A O 1
ATOM 1304 N N . ALA A 1 167 ? -9.721 -9.693 7.079 1.00 90.69 167 ALA A N 1
ATOM 1305 C CA . ALA A 1 167 ? -11.143 -9.680 6.747 1.00 90.69 167 ALA A CA 1
ATOM 1306 C C . ALA A 1 167 ? -11.813 -8.331 7.061 1.00 90.69 167 ALA A C 1
ATOM 1308 O O . ALA A 1 167 ? -12.820 -7.987 6.454 1.00 90.69 167 ALA A O 1
ATOM 1309 N N . ALA A 1 168 ? -11.288 -7.580 8.034 1.00 94.19 168 ALA A N 1
ATOM 1310 C CA . ALA A 1 168 ? -11.892 -6.336 8.499 1.00 94.19 168 ALA A CA 1
ATOM 1311 C C . ALA A 1 168 ? -11.186 -5.095 7.980 1.00 94.19 168 ALA A C 1
ATOM 1313 O O . ALA A 1 168 ? -11.831 -4.163 7.497 1.00 94.19 168 ALA A O 1
ATOM 1314 N N . LEU A 1 169 ? -9.867 -5.081 8.135 1.00 96.75 169 LEU A N 1
ATOM 1315 C CA . LEU A 1 169 ? -9.010 -3.969 7.785 1.00 96.75 169 LEU A CA 1
ATOM 1316 C C . LEU A 1 169 ? -7.858 -4.466 6.923 1.00 96.75 169 LEU A C 1
ATOM 1318 O O . LEU A 1 169 ? -7.207 -5.455 7.251 1.00 96.75 169 LEU A O 1
ATOM 1322 N N . ASN A 1 170 ? -7.557 -3.707 5.880 1.00 97.81 170 ASN A N 1
ATOM 1323 C CA . ASN A 1 170 ? -6.317 -3.832 5.135 1.00 97.81 170 ASN A CA 1
ATOM 1324 C C . ASN A 1 170 ? -5.473 -2.586 5.388 1.00 97.81 170 ASN A C 1
ATOM 1326 O O . ASN A 1 170 ? -5.976 -1.458 5.321 1.00 97.81 170 ASN A O 1
ATOM 1330 N N . LEU A 1 171 ? -4.195 -2.797 5.680 1.00 97.88 171 LEU A N 1
ATOM 1331 C CA . LEU A 1 171 ? -3.206 -1.745 5.822 1.00 97.88 171 LEU A CA 1
ATOM 1332 C C . LEU A 1 171 ? -2.293 -1.751 4.608 1.00 97.88 171 LEU A C 1
ATOM 1334 O O . LEU A 1 171 ? -1.637 -2.749 4.299 1.00 97.88 171 LEU A O 1
ATOM 1338 N N . TYR A 1 172 ? -2.202 -0.586 3.988 1.00 97.50 172 TYR A N 1
ATOM 1339 C CA . TYR A 1 172 ? -1.286 -0.337 2.900 1.00 97.50 172 TYR A CA 1
ATOM 1340 C C . TYR A 1 172 ? -0.320 0.790 3.238 1.00 97.50 172 TYR A C 1
ATOM 1342 O O . TYR A 1 172 ? -0.613 1.665 4.060 1.00 97.50 172 TYR A O 1
ATOM 1350 N N . GLN A 1 173 ? 0.809 0.788 2.546 1.00 94.88 173 GLN A N 1
ATOM 1351 C CA . GLN A 1 173 ? 1.795 1.853 2.569 1.00 94.88 173 GLN A CA 1
ATOM 1352 C C . GLN A 1 173 ? 1.896 2.484 1.185 1.00 94.88 173 GLN A C 1
ATOM 1354 O O . GLN A 1 173 ? 1.842 1.787 0.166 1.00 94.88 173 GLN A O 1
ATOM 1359 N N . SER A 1 174 ? 2.056 3.803 1.148 1.00 90.19 174 SER A N 1
ATOM 1360 C CA . SER A 1 174 ? 2.562 4.467 -0.040 1.00 90.19 174 SER A CA 1
ATOM 1361 C C . SER A 1 174 ? 3.970 3.949 -0.358 1.00 90.19 174 SER A C 1
ATOM 1363 O O . SER A 1 174 ? 4.679 3.468 0.530 1.00 90.19 174 SER A O 1
ATOM 1365 N N . PRO A 1 175 ? 4.395 4.069 -1.612 1.00 79.19 175 PRO A N 1
ATOM 1366 C CA . PRO A 1 175 ? 5.796 3.919 -1.984 1.00 79.19 175 PRO A CA 1
ATOM 1367 C C . PRO A 1 175 ? 6.668 4.852 -1.160 1.00 79.19 175 PRO A C 1
ATOM 1369 O O . PRO A 1 175 ? 6.208 5.903 -0.706 1.00 79.19 175 PRO A O 1
ATOM 1372 N N . GLU A 1 176 ? 7.915 4.437 -0.974 1.00 76.69 176 GLU A N 1
ATOM 1373 C CA . GLU A 1 176 ? 8.868 5.146 -0.127 1.00 76.69 176 GLU A CA 1
ATOM 1374 C C . GLU A 1 176 ? 9.311 6.471 -0.753 1.00 76.69 176 GLU A C 1
ATOM 1376 O O . GLU A 1 176 ? 9.615 7.393 -0.004 1.00 76.69 176 GLU A O 1
ATOM 1381 N N . GLU A 1 177 ? 9.252 6.607 -2.082 1.00 78.56 177 GLU A N 1
ATOM 1382 C CA . GLU A 1 177 ? 9.614 7.821 -2.817 1.00 78.56 177 GLU A CA 1
ATOM 1383 C C . GLU A 1 177 ? 8.466 8.340 -3.697 1.00 78.56 177 GLU A C 1
ATOM 1385 O O . GLU A 1 177 ? 7.751 7.573 -4.347 1.00 78.56 177 GLU A O 1
ATOM 1390 N N . GLU A 1 178 ? 8.312 9.663 -3.742 1.00 77.69 178 GLU A N 1
ATOM 1391 C CA . GLU A 1 178 ? 7.452 10.373 -4.690 1.00 77.69 178 GLU A CA 1
ATOM 1392 C C . GLU A 1 178 ? 8.288 11.351 -5.520 1.00 77.69 178 GLU A C 1
ATOM 1394 O O . GLU A 1 178 ? 9.108 12.105 -4.983 1.00 77.69 178 GLU A O 1
ATOM 1399 N N . TYR A 1 179 ? 8.046 11.349 -6.832 1.00 75.44 179 TYR A N 1
ATOM 1400 C CA . TYR A 1 179 ? 8.690 12.250 -7.778 1.00 75.44 179 TYR A CA 1
ATOM 1401 C C . TYR A 1 179 ? 7.746 13.393 -8.130 1.00 75.44 179 TYR A C 1
ATOM 1403 O O . TYR A 1 179 ? 6.652 13.184 -8.664 1.00 75.44 179 TYR A O 1
ATOM 1411 N N . SER A 1 180 ? 8.202 14.618 -7.884 1.00 78.38 180 SER A N 1
ATOM 1412 C CA . SER A 1 180 ? 7.514 15.826 -8.329 1.00 78.38 180 SER A CA 1
ATOM 1413 C C . SER A 1 180 ? 8.390 16.578 -9.319 1.00 78.38 180 SER A C 1
ATOM 1415 O O . SER A 1 180 ? 9.567 16.837 -9.069 1.00 78.38 180 SER A O 1
ATOM 1417 N N . ILE A 1 181 ? 7.807 16.916 -10.464 1.00 77.81 181 ILE A N 1
ATOM 1418 C CA . ILE A 1 181 ? 8.445 17.756 -11.472 1.00 77.81 181 ILE A CA 1
ATOM 1419 C C . ILE A 1 181 ? 7.827 19.139 -11.330 1.00 77.81 181 ILE A C 1
ATOM 1421 O O . ILE A 1 181 ? 6.624 19.308 -11.532 1.00 77.81 181 ILE A O 1
ATOM 1425 N N . ARG A 1 182 ? 8.641 20.126 -10.960 1.00 79.81 182 ARG A N 1
ATOM 1426 C CA . ARG A 1 182 ? 8.219 21.525 -10.872 1.00 79.81 182 ARG A CA 1
ATOM 1427 C C . ARG A 1 182 ? 8.964 22.353 -11.897 1.00 79.81 182 ARG A C 1
ATOM 1429 O O . ARG A 1 182 ? 10.140 22.124 -12.156 1.00 79.81 182 ARG A O 1
ATOM 1436 N N . PHE A 1 183 ? 8.264 23.316 -12.476 1.00 79.88 183 PHE A N 1
ATOM 1437 C CA . PHE A 1 183 ? 8.870 24.313 -13.340 1.00 79.88 183 PHE A CA 1
ATOM 1438 C C . PHE A 1 183 ? 8.983 25.603 -12.532 1.00 79.88 183 PHE A C 1
ATOM 1440 O O . PHE A 1 183 ? 7.984 26.283 -12.307 1.00 79.88 183 PHE A O 1
ATOM 1447 N N . GLU A 1 184 ? 10.180 25.901 -12.037 1.00 82.38 184 GLU A N 1
ATOM 1448 C CA . GLU A 1 184 ? 10.454 27.100 -11.243 1.00 82.38 184 GLU A CA 1
ATOM 1449 C C . GLU A 1 184 ? 11.548 27.911 -11.942 1.00 82.38 184 GLU A C 1
ATOM 1451 O O . GLU A 1 184 ? 12.578 27.374 -12.346 1.00 82.38 184 GLU A O 1
ATOM 1456 N N . ASN A 1 185 ? 11.307 29.212 -12.128 1.00 85.81 185 ASN A N 1
ATOM 1457 C CA . ASN A 1 185 ? 12.240 30.150 -12.769 1.00 85.81 185 ASN A CA 1
ATOM 1458 C C . ASN A 1 185 ? 12.721 29.726 -14.171 1.00 85.81 185 ASN A C 1
ATOM 1460 O O . ASN A 1 185 ? 13.869 29.960 -14.536 1.00 85.81 185 ASN A O 1
ATOM 1464 N N . GLY A 1 186 ? 11.856 29.086 -14.964 1.00 83.69 186 GLY A N 1
ATOM 1465 C CA . GLY A 1 186 ? 12.220 28.618 -16.305 1.00 83.69 186 GLY A CA 1
ATOM 1466 C C . GLY A 1 186 ? 13.044 27.326 -16.326 1.00 83.69 186 GLY A C 1
ATOM 1467 O O . GLY A 1 186 ? 13.442 26.887 -17.403 1.00 83.69 186 GLY A O 1
ATOM 1468 N N . VAL A 1 187 ? 13.291 26.708 -15.166 1.00 83.75 187 VAL A N 1
ATOM 1469 C CA . VAL A 1 187 ? 14.069 25.474 -15.032 1.00 83.75 187 VAL A CA 1
ATOM 1470 C C . VAL A 1 187 ? 13.170 24.339 -14.550 1.00 83.75 187 VAL A C 1
ATOM 1472 O O . VAL A 1 187 ? 12.388 24.486 -13.608 1.00 83.75 187 VAL A O 1
ATOM 1475 N N . LEU A 1 188 ? 13.300 23.182 -15.200 1.00 83.44 188 LEU A N 1
ATOM 1476 C CA . LEU A 1 188 ? 12.666 21.944 -14.767 1.00 83.44 188 LEU A CA 1
ATOM 1477 C C . LEU A 1 188 ? 13.449 21.374 -13.577 1.00 83.44 188 LEU A C 1
ATOM 1479 O O . LEU A 1 188 ? 14.596 20.959 -13.729 1.00 83.44 188 LEU A O 1
ATOM 1483 N N . GLN A 1 189 ? 12.832 21.343 -12.401 1.00 83.69 189 GLN A N 1
ATOM 1484 C CA . GLN A 1 189 ? 13.397 20.731 -11.203 1.00 83.69 189 GLN A CA 1
ATOM 1485 C C . GLN A 1 189 ? 12.664 19.425 -10.896 1.00 83.69 189 GLN A C 1
ATOM 1487 O O . GLN A 1 189 ? 11.446 19.412 -10.701 1.00 83.69 189 GLN A O 1
ATOM 1492 N N . ALA A 1 190 ? 13.413 18.324 -10.853 1.00 80.25 190 ALA A N 1
ATOM 1493 C CA . ALA A 1 190 ? 12.927 17.041 -10.367 1.00 80.25 190 ALA A CA 1
ATOM 1494 C C . ALA A 1 190 ? 13.274 16.918 -8.881 1.00 80.25 190 ALA A C 1
ATOM 1496 O O . ALA A 1 190 ? 14.445 16.897 -8.513 1.00 80.25 190 ALA A O 1
ATOM 1497 N N . ASN A 1 191 ? 12.249 16.851 -8.038 1.00 81.75 191 ASN A N 1
ATOM 1498 C CA . ASN A 1 191 ? 12.400 16.670 -6.603 1.00 81.75 191 ASN A CA 1
ATOM 1499 C C . ASN A 1 191 ? 11.908 15.277 -6.218 1.00 81.75 191 ASN A C 1
ATOM 1501 O O . ASN A 1 191 ? 10.729 14.958 -6.408 1.00 81.75 191 ASN A O 1
ATOM 1505 N N . THR A 1 192 ? 12.806 14.486 -5.639 1.00 80.94 192 THR A N 1
ATOM 1506 C CA . THR A 1 192 ? 12.482 13.211 -4.995 1.00 80.94 192 THR A CA 1
ATOM 1507 C C . THR A 1 192 ? 12.255 13.466 -3.517 1.00 80.94 192 THR A C 1
ATOM 1509 O O . THR A 1 192 ? 13.094 14.068 -2.843 1.00 80.94 192 THR A O 1
ATOM 1512 N N . ARG A 1 193 ? 11.119 13.015 -2.993 1.00 80.44 193 ARG A N 1
ATOM 1513 C CA . ARG A 1 193 ? 10.820 13.105 -1.567 1.00 80.44 193 ARG A CA 1
ATOM 1514 C C . ARG A 1 193 ? 10.517 11.725 -1.019 1.00 80.44 193 ARG A C 1
ATOM 1516 O O . ARG A 1 193 ? 9.662 11.033 -1.563 1.00 80.44 193 ARG A O 1
ATOM 1523 N N . SER A 1 194 ? 11.140 11.377 0.105 1.00 77.25 194 SER A N 1
ATOM 1524 C CA . SER A 1 194 ? 10.728 10.194 0.848 1.00 77.25 194 SER A CA 1
ATOM 1525 C C . SER A 1 194 ? 9.414 10.453 1.586 1.00 77.25 194 SER A C 1
ATOM 1527 O O . SER A 1 194 ? 9.248 11.453 2.299 1.00 77.25 194 SER A O 1
ATOM 1529 N N . ILE A 1 195 ? 8.441 9.571 1.379 1.00 77.81 195 ILE A N 1
ATOM 1530 C CA . ILE A 1 195 ? 7.101 9.690 1.942 1.00 77.81 195 ILE A CA 1
ATOM 1531 C C . ILE A 1 195 ? 6.719 8.374 2.604 1.00 77.81 195 ILE A C 1
ATOM 1533 O O . ILE A 1 195 ? 6.731 7.306 2.007 1.00 77.81 195 ILE A O 1
ATOM 1537 N N . THR A 1 196 ? 6.321 8.463 3.870 1.00 81.12 196 THR A N 1
ATOM 1538 C CA . THR A 1 196 ? 5.725 7.342 4.596 1.00 81.12 196 THR A CA 1
ATOM 1539 C C . THR A 1 196 ? 4.268 7.673 4.886 1.00 81.12 196 THR A C 1
ATOM 1541 O O . THR A 1 196 ? 3.934 8.229 5.935 1.00 81.12 196 THR A O 1
ATOM 1544 N N . GLU A 1 197 ? 3.386 7.363 3.939 1.00 90.56 197 GLU A N 1
ATOM 1545 C CA . GLU A 1 197 ? 1.942 7.472 4.124 1.00 90.56 197 GLU A CA 1
ATOM 1546 C C . GLU A 1 197 ? 1.316 6.091 4.293 1.00 90.56 197 GLU A C 1
ATOM 1548 O O . GLU A 1 197 ? 1.566 5.171 3.520 1.00 90.56 197 GLU A O 1
ATOM 1553 N N . PHE A 1 198 ? 0.445 5.953 5.290 1.00 95.81 198 PHE A N 1
ATOM 1554 C CA . PHE A 1 198 ? -0.328 4.732 5.485 1.00 95.81 198 PHE A CA 1
ATOM 1555 C C . PHE A 1 198 ? -1.764 4.933 5.027 1.00 95.81 198 PHE A C 1
ATOM 1557 O O . PHE A 1 198 ? -2.353 6.004 5.197 1.00 95.81 198 PHE A O 1
ATOM 1564 N N . TRP A 1 199 ? -2.353 3.872 4.497 1.00 96.88 199 TRP A N 1
ATOM 1565 C CA . TRP A 1 199 ? -3.726 3.847 4.021 1.00 96.88 199 TRP A CA 1
ATOM 1566 C C . TRP A 1 199 ? -4.445 2.665 4.647 1.00 96.88 199 TRP A C 1
ATOM 1568 O O . TRP A 1 199 ? -3.983 1.534 4.551 1.00 96.88 199 TRP A O 1
ATOM 1578 N N . VAL A 1 200 ? -5.580 2.926 5.291 1.00 97.38 200 VAL A N 1
ATOM 1579 C CA . VAL A 1 200 ? -6.409 1.880 5.894 1.00 97.38 200 VAL A CA 1
ATOM 1580 C C . VAL A 1 200 ? -7.700 1.757 5.105 1.00 97.38 200 VAL A C 1
ATOM 1582 O O . VAL A 1 200 ? -8.481 2.708 5.012 1.00 97.38 200 VAL A O 1
ATOM 1585 N N . GLU A 1 201 ? -7.927 0.586 4.533 1.00 97.00 201 GLU A N 1
ATOM 1586 C CA . GLU A 1 201 ? -9.194 0.203 3.922 1.00 97.00 201 GLU A CA 1
ATOM 1587 C C . GLU A 1 201 ? -9.970 -0.642 4.924 1.00 97.00 201 GLU A C 1
ATOM 1589 O O . GLU A 1 201 ? -9.428 -1.580 5.498 1.00 97.00 201 GLU A O 1
ATOM 1594 N N . ALA A 1 202 ? -11.230 -0.285 5.148 1.00 95.75 202 ALA A N 1
ATOM 1595 C CA . ALA A 1 202 ? -12.126 -1.049 6.000 1.00 95.75 202 ALA A CA 1
ATOM 1596 C C . ALA A 1 202 ? -13.194 -1.723 5.154 1.00 95.75 202 ALA A C 1
ATOM 1598 O O . ALA A 1 202 ? -13.622 -1.160 4.143 1.00 95.75 202 ALA A O 1
ATOM 1599 N N . GLU A 1 203 ? -13.648 -2.888 5.602 1.00 91.69 203 GLU A N 1
ATOM 1600 C CA . GLU A 1 203 ? -14.761 -3.596 4.980 1.00 91.69 203 GLU A CA 1
ATOM 1601 C C . GLU A 1 203 ? -15.986 -2.675 4.827 1.00 91.69 203 GLU A C 1
ATOM 1603 O O . GLU A 1 203 ? -16.285 -1.837 5.683 1.00 91.69 203 GLU A O 1
ATOM 1608 N N . GLY A 1 204 ? -16.663 -2.783 3.682 1.00 88.31 204 GLY A N 1
ATOM 1609 C CA . GLY A 1 204 ? -17.832 -1.968 3.348 1.00 88.31 204 GLY A CA 1
ATOM 1610 C C . GLY A 1 204 ? -17.518 -0.523 2.944 1.00 88.31 204 GLY A C 1
ATOM 1611 O O . GLY A 1 204 ? -18.428 0.220 2.572 1.00 88.31 204 GLY A O 1
ATOM 1612 N N . ARG A 1 205 ? -16.251 -0.082 2.969 1.00 90.19 205 ARG A N 1
ATOM 1613 C CA . ARG A 1 205 ? -15.870 1.237 2.444 1.00 90.19 205 ARG A CA 1
ATOM 1614 C C . ARG A 1 205 ? -15.362 1.163 1.015 1.00 90.19 205 ARG A C 1
ATOM 1616 O O . ARG A 1 205 ? -14.501 0.364 0.683 1.00 90.19 205 ARG A O 1
ATOM 1623 N N . LYS A 1 206 ? -15.814 2.125 0.207 1.00 89.50 206 LYS A N 1
ATOM 1624 C CA . LYS A 1 206 ? -15.409 2.265 -1.197 1.00 89.50 206 LYS A CA 1
ATOM 1625 C C . LYS A 1 206 ? -13.942 2.672 -1.394 1.00 89.50 206 LYS A C 1
ATOM 1627 O O . LYS A 1 206 ? -13.348 2.295 -2.395 1.00 89.50 206 LYS A O 1
ATOM 1632 N N . TYR A 1 207 ? -13.372 3.469 -0.483 1.00 94.19 207 TYR A N 1
ATOM 1633 C CA . TYR A 1 207 ? -12.026 4.032 -0.647 1.00 94.19 207 TYR A CA 1
ATOM 1634 C C . TYR A 1 207 ? -11.183 3.905 0.630 1.00 94.19 207 TYR A C 1
ATOM 1636 O O . TYR A 1 207 ? -11.711 4.164 1.724 1.00 94.19 207 TYR A O 1
ATOM 1644 N N . PRO A 1 208 ? -9.873 3.613 0.508 1.00 96.19 208 PRO A N 1
ATOM 1645 C CA . PRO A 1 208 ? -8.943 3.659 1.628 1.00 96.19 208 PRO A CA 1
ATOM 1646 C C . PRO A 1 208 ? -8.843 5.060 2.246 1.00 96.19 208 PRO A C 1
ATOM 1648 O O . PRO A 1 208 ? -8.998 6.092 1.586 1.00 96.19 208 PRO A O 1
ATOM 1651 N N . ILE A 1 209 ? -8.564 5.105 3.545 1.00 95.38 209 ILE A N 1
ATOM 1652 C CA . ILE A 1 209 ? -8.408 6.335 4.317 1.00 95.38 209 ILE A CA 1
ATOM 1653 C C . ILE A 1 209 ? -6.926 6.554 4.581 1.00 95.38 209 ILE A C 1
ATOM 1655 O O . ILE A 1 209 ? -6.297 5.748 5.263 1.00 95.38 209 ILE A O 1
ATOM 1659 N N . ARG A 1 210 ? -6.387 7.690 4.132 1.00 95.44 210 ARG A N 1
ATOM 1660 C CA . ARG A 1 210 ? -5.032 8.098 4.507 1.00 95.44 210 ARG A CA 1
ATOM 1661 C C . ARG A 1 210 ? -4.937 8.336 6.010 1.00 95.44 210 ARG A C 1
ATOM 1663 O O . ARG A 1 210 ? -5.681 9.169 6.544 1.00 95.44 210 ARG A O 1
ATOM 1670 N N . ILE A 1 211 ? -3.999 7.676 6.673 1.00 95.25 211 ILE A N 1
ATOM 1671 C CA . ILE A 1 211 ? -3.658 7.854 8.082 1.00 95.25 211 ILE A CA 1
ATOM 1672 C C . ILE A 1 211 ? -2.310 8.565 8.157 1.00 95.25 211 ILE A C 1
ATOM 1674 O O . ILE A 1 211 ? -1.278 8.033 7.769 1.00 95.25 211 ILE A O 1
ATOM 1678 N N . ASP A 1 212 ? -2.341 9.789 8.670 1.00 92.31 212 ASP A N 1
ATOM 1679 C CA . ASP A 1 212 ? -1.154 10.594 8.934 1.00 92.31 212 ASP A CA 1
ATOM 1680 C C . ASP A 1 212 ? -0.898 10.671 10.444 1.00 92.31 212 ASP A C 1
ATOM 1682 O O . ASP A 1 212 ? -1.820 10.505 11.252 1.00 92.31 212 ASP A O 1
ATOM 1686 N N . ARG A 1 213 ? 0.352 10.942 10.831 1.00 92.31 213 ARG A N 1
ATOM 1687 C CA . ARG A 1 213 ? 0.777 10.982 12.239 1.00 92.31 213 ARG A CA 1
ATOM 1688 C C . ARG A 1 213 ? -0.045 11.967 13.077 1.00 92.31 213 ARG A C 1
ATOM 1690 O O . ARG A 1 213 ? -0.406 11.644 14.206 1.00 92.31 213 ARG A O 1
ATOM 1697 N N . LEU A 1 214 ? -0.367 13.140 12.525 1.00 92.19 214 LEU A N 1
ATOM 1698 C CA . LEU A 1 214 ? -1.083 14.211 13.230 1.00 92.19 214 LEU A CA 1
ATOM 1699 C C . LEU A 1 214 ? -2.552 13.847 13.490 1.00 92.19 214 LEU A C 1
ATOM 1701 O O . LEU A 1 214 ? -3.095 14.110 14.560 1.00 92.19 214 LEU A O 1
ATOM 1705 N N . ASN A 1 215 ? -3.203 13.198 12.526 1.00 93.88 215 ASN A N 1
ATOM 1706 C CA . ASN A 1 215 ? -4.617 12.845 12.591 1.00 93.88 215 ASN A CA 1
ATOM 1707 C C . ASN A 1 215 ? -4.877 11.398 13.004 1.00 93.88 215 ASN A C 1
ATOM 1709 O O . ASN A 1 215 ? -6.047 11.010 13.068 1.00 93.88 215 ASN A O 1
ATOM 1713 N N . PHE A 1 216 ? -3.835 10.615 13.296 1.00 96.06 216 PHE A N 1
ATOM 1714 C CA . PHE A 1 216 ? -3.919 9.198 13.645 1.00 96.06 216 PHE A CA 1
ATOM 1715 C C . PHE A 1 216 ? -5.009 8.929 14.687 1.00 96.06 216 PHE A C 1
ATOM 1717 O O . PHE A 1 216 ? -5.978 8.223 14.404 1.00 96.06 216 PHE A O 1
ATOM 1724 N N . ARG A 1 217 ? -4.917 9.575 15.859 1.00 96.88 217 ARG A N 1
ATOM 1725 C CA . ARG A 1 217 ? -5.851 9.358 16.976 1.00 96.88 217 ARG A CA 1
ATOM 1726 C C . ARG A 1 217 ? -7.296 9.639 16.566 1.00 96.88 217 ARG A C 1
ATOM 1728 O O . ARG A 1 217 ? -8.188 8.846 16.848 1.00 96.88 217 ARG A O 1
ATOM 1735 N N . ARG A 1 218 ? -7.532 10.749 15.862 1.00 97.31 218 ARG A N 1
ATOM 1736 C CA . ARG A 1 218 ? -8.868 11.163 15.409 1.00 97.31 218 ARG A CA 1
ATOM 1737 C C . ARG A 1 218 ? -9.435 10.213 14.352 1.00 97.31 218 ARG A C 1
ATOM 1739 O O . ARG A 1 218 ? -10.592 9.814 14.458 1.00 97.31 218 ARG A O 1
ATOM 1746 N N . LYS A 1 219 ? -8.648 9.869 13.329 1.00 96.62 219 LYS A N 1
ATOM 1747 C CA . LYS A 1 219 ? -9.088 9.023 12.210 1.00 96.62 219 LYS A CA 1
ATOM 1748 C C . LYS A 1 219 ? -9.336 7.586 12.660 1.00 96.62 219 LYS A C 1
ATOM 1750 O O . LYS A 1 219 ? -10.409 7.067 12.374 1.00 96.62 219 LYS A O 1
ATOM 1755 N N . MET A 1 220 ? -8.420 6.997 13.427 1.00 97.38 220 MET A N 1
ATOM 1756 C CA . MET A 1 220 ? -8.556 5.621 13.913 1.00 97.38 220 MET A CA 1
ATOM 1757 C C . MET A 1 220 ? -9.702 5.470 14.916 1.00 97.38 220 MET A C 1
ATOM 1759 O O . MET A 1 220 ? -10.499 4.551 14.784 1.00 97.38 220 MET A O 1
ATOM 1763 N N . ARG A 1 221 ? -9.889 6.412 15.854 1.00 97.31 221 ARG A N 1
ATOM 1764 C CA . ARG A 1 221 ? -11.052 6.372 16.764 1.00 97.31 221 ARG A CA 1
ATOM 1765 C C . ARG A 1 221 ? -12.381 6.431 16.017 1.00 97.31 221 ARG A C 1
ATOM 1767 O O . ARG A 1 221 ? -13.294 5.688 16.351 1.00 97.31 221 ARG A O 1
ATOM 1774 N N . ARG A 1 222 ? -12.487 7.297 15.003 1.00 96.50 222 ARG A N 1
ATOM 1775 C CA . ARG A 1 222 ? -13.679 7.379 14.140 1.00 96.50 222 ARG A CA 1
ATOM 1776 C C . ARG A 1 222 ? -13.868 6.123 13.294 1.00 96.50 222 ARG A C 1
ATOM 1778 O O . ARG A 1 222 ? -15.002 5.786 12.976 1.00 96.50 222 ARG A O 1
ATOM 1785 N N . LEU A 1 223 ? -12.777 5.474 12.888 1.00 96.00 223 LEU A N 1
ATOM 1786 C CA . LEU A 1 223 ? -12.823 4.215 12.155 1.00 96.00 223 LEU A CA 1
ATOM 1787 C C . LEU A 1 223 ? -13.403 3.109 13.039 1.00 96.00 223 LEU A C 1
ATOM 1789 O O . LEU A 1 223 ? -14.449 2.575 12.695 1.00 96.00 223 LEU A O 1
ATOM 1793 N N . PHE A 1 224 ? -12.806 2.862 14.207 1.00 95.81 224 PHE A N 1
ATOM 1794 C CA . PHE A 1 224 ? -13.268 1.830 15.139 1.00 95.81 224 PHE A CA 1
ATOM 1795 C C . PHE A 1 224 ? -14.660 2.101 15.702 1.00 95.81 224 PHE A C 1
ATOM 1797 O O . PHE A 1 224 ? -15.428 1.167 15.881 1.00 95.81 224 PHE A O 1
ATOM 1804 N N . GLN A 1 225 ? -15.035 3.367 15.906 1.00 94.81 225 GLN A N 1
ATOM 1805 C CA . GLN A 1 225 ? -16.410 3.717 16.268 1.00 94.81 225 GLN A CA 1
ATOM 1806 C C . GLN A 1 225 ? -17.420 3.271 15.202 1.00 94.81 225 GLN A C 1
ATOM 1808 O O . GLN A 1 225 ? -18.500 2.810 15.539 1.00 94.81 225 GLN A O 1
ATOM 1813 N N . LYS A 1 226 ? -17.084 3.414 13.916 1.00 94.00 226 LYS A N 1
ATOM 1814 C CA . LYS A 1 226 ? -17.967 3.012 12.811 1.00 94.00 226 LYS A CA 1
ATOM 1815 C C . LYS A 1 226 ? -18.010 1.502 12.587 1.00 94.00 226 LYS A C 1
ATOM 1817 O O . LYS A 1 226 ? -18.934 1.033 11.943 1.00 94.00 226 LYS A O 1
ATOM 1822 N N . MET A 1 227 ? -17.004 0.782 13.070 1.00 91.94 227 MET A N 1
ATOM 1823 C CA . MET A 1 227 ? -16.917 -0.679 13.001 1.00 91.94 227 MET A CA 1
ATOM 1824 C C . MET A 1 227 ? -17.378 -1.349 14.302 1.00 91.94 227 MET A C 1
ATOM 1826 O O . MET A 1 227 ? -17.099 -2.525 14.497 1.00 91.94 227 MET A O 1
ATOM 1830 N N . ASP A 1 228 ? -18.011 -0.583 15.196 1.00 92.56 228 ASP A N 1
ATOM 1831 C CA . ASP A 1 228 ? -18.506 -1.029 16.500 1.00 92.56 228 ASP A CA 1
ATOM 1832 C C . ASP A 1 228 ? -17.456 -1.745 17.375 1.00 92.56 228 ASP A C 1
ATOM 1834 O O . ASP A 1 228 ? -17.690 -2.780 17.987 1.00 92.56 228 ASP A O 1
ATOM 1838 N N . ALA A 1 229 ? -16.245 -1.181 17.428 1.00 93.44 229 ALA A N 1
ATOM 1839 C CA . ALA A 1 229 ? -15.122 -1.715 18.199 1.00 93.44 229 ALA A CA 1
ATOM 1840 C C . ALA A 1 229 ? -14.708 -0.756 19.339 1.00 93.44 229 ALA A C 1
ATOM 1842 O O . ALA A 1 229 ? -13.646 -0.117 19.262 1.00 93.44 229 ALA A O 1
ATOM 1843 N N . PRO A 1 230 ? -15.519 -0.612 20.411 1.00 94.44 230 PRO A N 1
ATOM 1844 C CA . PRO A 1 230 ? -15.253 0.343 21.492 1.00 94.44 230 PRO A CA 1
ATOM 1845 C C . PRO A 1 230 ? -13.935 0.056 22.225 1.00 94.44 230 PRO A C 1
ATOM 1847 O O . PRO A 1 230 ? -13.170 0.989 22.473 1.00 94.44 230 PRO A O 1
ATOM 1850 N N . LYS A 1 231 ? -13.603 -1.227 22.446 1.00 95.06 231 LYS A N 1
ATOM 1851 C CA . LYS A 1 231 ? -12.342 -1.660 23.079 1.00 95.06 231 LYS A CA 1
ATOM 1852 C C . LYS A 1 231 ? -11.114 -1.066 22.378 1.00 95.06 231 LYS A C 1
ATOM 1854 O O . LYS A 1 231 ? -10.245 -0.481 23.018 1.00 95.06 231 LYS A O 1
ATOM 1859 N N . PHE A 1 232 ? -11.053 -1.155 21.048 1.00 95.31 232 PHE A N 1
ATOM 1860 C CA . PHE A 1 232 ? -9.937 -0.600 20.277 1.00 95.31 232 PHE A CA 1
ATOM 1861 C C . PHE A 1 232 ? -9.968 0.928 20.251 1.00 95.31 232 PHE A C 1
ATOM 1863 O O . PHE A 1 232 ? -8.929 1.570 20.392 1.00 95.31 232 PHE A O 1
ATOM 1870 N N . ARG A 1 233 ? -11.151 1.540 20.130 1.00 96.31 233 ARG A N 1
ATOM 1871 C CA . ARG A 1 233 ? -11.308 3.003 20.138 1.00 96.31 233 ARG A CA 1
ATOM 1872 C C . ARG A 1 233 ? -10.699 3.648 21.389 1.00 96.31 233 ARG A C 1
ATOM 1874 O O . ARG A 1 233 ? -10.062 4.700 21.271 1.00 96.31 233 ARG A O 1
ATOM 1881 N N . GLU A 1 234 ? -10.897 3.046 22.556 1.00 96.50 234 GLU A N 1
ATOM 1882 C CA . GLU A 1 234 ? -10.370 3.542 23.832 1.00 96.50 234 GLU A CA 1
ATOM 1883 C C . GLU A 1 234 ? -8.848 3.423 23.908 1.00 96.50 234 GLU A C 1
ATOM 1885 O O . GLU A 1 234 ? -8.175 4.404 24.250 1.00 96.50 234 GLU A O 1
ATOM 1890 N N . LYS A 1 235 ? -8.312 2.278 23.467 1.00 97.19 235 LYS A N 1
ATOM 1891 C CA . LYS A 1 235 ? -6.872 2.009 23.405 1.00 97.19 235 LYS A CA 1
ATOM 1892 C C . LYS A 1 235 ? -6.122 2.987 22.493 1.00 97.19 235 LYS A C 1
ATOM 1894 O O . LYS A 1 235 ? -4.999 3.378 22.799 1.00 97.19 235 LYS A O 1
ATOM 1899 N N . ILE A 1 236 ? -6.727 3.465 21.397 1.00 97.06 236 ILE A N 1
ATOM 1900 C CA . ILE A 1 236 ? -6.045 4.372 20.453 1.00 97.06 236 ILE A CA 1
ATOM 1901 C C . ILE A 1 236 ? -5.510 5.642 21.134 1.00 97.06 236 ILE A C 1
ATOM 1903 O O . ILE A 1 236 ? -6.267 6.502 21.613 1.00 97.06 236 ILE A O 1
ATOM 1907 N N . GLY A 1 237 ? -4.184 5.795 21.060 1.00 93.56 237 GLY A N 1
ATOM 1908 C CA . GLY A 1 237 ? -3.394 6.869 21.661 1.00 93.56 237 GLY A CA 1
ATOM 1909 C C . GLY A 1 237 ? -2.627 6.458 22.923 1.00 93.56 237 GLY A C 1
ATOM 1910 O O . GLY A 1 237 ? -1.732 7.200 23.325 1.00 93.56 237 GLY A O 1
ATOM 1911 N N . GLN A 1 238 ? -2.944 5.308 23.525 1.00 96.69 238 GLN A N 1
ATOM 1912 C CA . GLN A 1 238 ? -2.227 4.761 24.680 1.00 96.69 238 GLN A CA 1
ATOM 1913 C C . GLN A 1 238 ? -0.841 4.229 24.281 1.00 96.69 238 GLN A C 1
ATOM 1915 O O . GLN A 1 238 ? -0.458 4.236 23.105 1.00 96.69 238 GLN A O 1
ATOM 1920 N N . GLU A 1 239 ? -0.055 3.804 25.270 1.00 93.50 239 GLU A N 1
ATOM 1921 C CA . GLU A 1 239 ? 1.166 3.039 25.019 1.00 93.50 239 GLU A CA 1
ATOM 1922 C C . GLU A 1 239 ? 0.838 1.794 24.185 1.00 93.50 239 GLU A C 1
ATOM 1924 O O . GLU A 1 239 ? -0.244 1.229 24.289 1.00 93.50 239 GLU A O 1
ATOM 1929 N N . ASN A 1 240 ? 1.723 1.440 23.259 1.00 95.56 240 ASN A N 1
ATOM 1930 C CA . ASN A 1 240 ? 1.525 0.398 22.247 1.00 95.56 240 ASN A CA 1
ATOM 1931 C C . ASN A 1 240 ? 0.439 0.641 21.177 1.00 95.56 240 ASN A C 1
ATOM 1933 O O . ASN A 1 240 ? 0.545 0.072 20.096 1.00 95.56 240 ASN A O 1
ATOM 1937 N N . TYR A 1 241 ? -0.489 1.584 21.369 1.00 97.31 241 TYR A N 1
ATOM 1938 C CA . TYR A 1 241 ? -1.534 1.944 20.394 1.00 97.31 241 TYR A CA 1
ATOM 1939 C C . TYR A 1 241 ? -1.300 3.323 19.761 1.00 97.31 241 TYR A C 1
ATOM 1941 O O . TYR A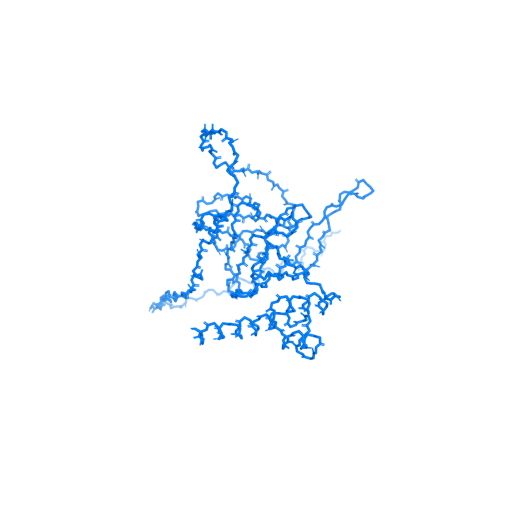 1 241 ? -2.186 4.188 19.712 1.00 97.31 241 TYR A O 1
ATOM 1949 N N . ARG A 1 242 ? -0.072 3.547 19.282 1.00 96.81 242 ARG A N 1
ATOM 1950 C CA . ARG A 1 242 ? 0.368 4.789 18.620 1.00 96.81 242 ARG A CA 1
ATOM 1951 C C . ARG A 1 242 ? 0.591 4.566 17.127 1.00 96.81 242 ARG A C 1
ATOM 1953 O O . ARG A 1 242 ? 0.742 3.439 16.684 1.00 96.81 242 ARG A O 1
ATOM 1960 N N . PHE A 1 243 ? 0.699 5.658 16.369 1.00 96.12 243 PHE A N 1
ATOM 1961 C CA . PHE A 1 243 ? 0.931 5.624 14.918 1.00 96.12 243 PHE A CA 1
ATOM 1962 C C . PHE A 1 243 ? 2.114 4.735 14.500 1.00 96.12 243 PHE A C 1
ATOM 1964 O O . PHE A 1 243 ? 2.016 4.033 13.504 1.00 96.12 243 PHE A O 1
ATOM 1971 N N . LYS A 1 244 ? 3.201 4.724 15.285 1.00 94.75 244 LYS A N 1
ATOM 1972 C CA . LYS A 1 244 ? 4.380 3.878 15.032 1.00 94.75 244 LYS A CA 1
ATOM 1973 C C . LYS A 1 244 ? 4.088 2.370 15.030 1.00 94.75 244 LYS A C 1
ATOM 1975 O O . LYS A 1 244 ? 4.836 1.635 14.411 1.00 94.75 244 LYS A O 1
ATOM 1980 N N . ASN A 1 245 ? 3.010 1.949 15.690 1.00 96.56 245 ASN A N 1
ATOM 1981 C CA . ASN A 1 245 ? 2.607 0.551 15.829 1.00 96.56 245 ASN A CA 1
ATOM 1982 C C . ASN A 1 245 ? 1.340 0.255 15.009 1.00 96.56 245 ASN A C 1
ATOM 1984 O O . ASN A 1 245 ? 0.519 -0.584 15.376 1.00 96.56 245 ASN A O 1
ATOM 1988 N N . LEU A 1 246 ? 1.083 1.039 13.956 1.00 96.06 246 LEU A N 1
ATOM 1989 C CA . LEU A 1 246 ? -0.121 0.879 13.146 1.00 96.06 246 LEU A CA 1
ATOM 1990 C C . LEU A 1 246 ? -0.265 -0.549 12.574 1.00 96.06 246 LEU A C 1
ATOM 1992 O O . LEU A 1 246 ? -1.379 -1.064 12.664 1.00 96.06 246 LEU A O 1
ATOM 1996 N N . PRO A 1 247 ? 0.788 -1.214 12.054 1.00 96.62 247 PRO A N 1
ATOM 1997 C CA . PRO A 1 247 ? 0.691 -2.609 11.616 1.00 96.62 247 PRO A CA 1
ATOM 1998 C C . PRO A 1 247 ? 0.206 -3.556 12.718 1.00 96.62 247 PRO A C 1
ATOM 2000 O O . PRO A 1 247 ? -0.737 -4.313 12.501 1.00 96.62 247 PRO A O 1
ATOM 2003 N N . GLU A 1 248 ? 0.772 -3.463 13.922 1.00 97.50 248 GLU A N 1
ATOM 2004 C CA . GLU A 1 248 ? 0.432 -4.328 15.056 1.00 97.50 248 GLU A CA 1
ATOM 2005 C C . GLU A 1 248 ? -1.021 -4.131 15.496 1.00 97.50 248 GLU A C 1
ATOM 2007 O O . GLU A 1 248 ? -1.736 -5.105 15.712 1.00 97.50 248 GLU A O 1
ATOM 2012 N N . ILE A 1 249 ? -1.485 -2.877 15.555 1.00 97.25 249 ILE A N 1
ATOM 2013 C CA . ILE A 1 249 ? -2.871 -2.542 15.914 1.00 97.25 249 ILE A CA 1
ATOM 2014 C C . ILE A 1 249 ? -3.859 -3.154 14.913 1.00 97.25 249 ILE A C 1
ATOM 2016 O O . ILE A 1 249 ? -4.898 -3.685 15.305 1.00 97.25 249 ILE A O 1
ATOM 2020 N N . ILE A 1 250 ? -3.561 -3.051 13.612 1.00 97.44 250 ILE A N 1
ATOM 2021 C CA . ILE A 1 250 ? -4.419 -3.597 12.553 1.00 97.44 250 ILE A CA 1
ATOM 2022 C C . ILE A 1 250 ? -4.419 -5.128 12.602 1.00 97.44 250 ILE A C 1
ATOM 2024 O O . ILE A 1 250 ? -5.480 -5.741 12.467 1.00 97.44 250 ILE A O 1
ATOM 2028 N N . ARG A 1 251 ? -3.254 -5.741 12.837 1.00 97.19 251 ARG A N 1
ATOM 2029 C CA . ARG A 1 251 ? -3.104 -7.192 12.977 1.00 97.19 251 ARG A CA 1
ATOM 2030 C C . ARG A 1 251 ? -3.912 -7.730 14.159 1.00 97.19 251 ARG A C 1
ATOM 2032 O O . ARG A 1 251 ? -4.704 -8.648 13.965 1.00 97.19 251 ARG A O 1
ATOM 2039 N N . GLU A 1 252 ? -3.781 -7.119 15.339 1.00 96.75 252 GLU A N 1
ATOM 2040 C CA . GLU A 1 252 ? -4.545 -7.485 16.544 1.00 96.75 252 GLU A CA 1
ATOM 2041 C C . GLU A 1 252 ? -6.057 -7.378 16.295 1.00 96.75 252 GLU A C 1
ATOM 2043 O O . GLU A 1 252 ? -6.808 -8.300 16.606 1.00 96.75 252 GLU A O 1
ATOM 2048 N N . TYR A 1 253 ? -6.512 -6.290 15.667 1.00 96.25 253 TYR A N 1
ATOM 2049 C CA . TYR A 1 253 ? -7.932 -6.102 15.365 1.00 96.25 253 TYR A CA 1
ATOM 2050 C C . TYR A 1 253 ? -8.485 -7.153 14.392 1.00 96.25 253 TYR A C 1
ATOM 2052 O O . TYR A 1 253 ? -9.580 -7.683 14.586 1.00 96.25 253 TYR A O 1
ATOM 2060 N N . ASN A 1 254 ? -7.736 -7.469 13.333 1.00 95.81 254 ASN A N 1
ATOM 2061 C CA . ASN A 1 254 ? -8.142 -8.496 12.378 1.00 95.81 254 ASN A CA 1
ATOM 2062 C C . ASN A 1 254 ? -8.215 -9.887 13.025 1.00 95.81 254 ASN A C 1
ATOM 2064 O O . ASN A 1 254 ? -9.123 -10.652 12.698 1.00 95.81 254 ASN A O 1
ATOM 2068 N N . GLN A 1 255 ? -7.298 -10.200 13.947 1.00 94.69 255 GLN A N 1
ATOM 2069 C CA . GLN A 1 255 ? -7.312 -11.449 14.711 1.00 94.69 255 GLN A CA 1
ATOM 2070 C C . GLN A 1 255 ? -8.548 -11.537 15.614 1.00 94.69 255 GLN A C 1
ATOM 2072 O O . GLN A 1 255 ? -9.300 -12.504 15.489 1.00 94.69 255 GLN A O 1
ATOM 2077 N N . ASP A 1 256 ? -8.813 -10.507 16.426 1.00 93.12 256 ASP A N 1
ATOM 2078 C CA . ASP A 1 256 ? -9.991 -10.417 17.309 1.00 93.12 256 ASP A CA 1
ATOM 2079 C C . ASP A 1 256 ? -11.298 -10.648 16.533 1.00 93.12 256 ASP A C 1
ATOM 2081 O O . ASP A 1 256 ? -12.118 -11.495 16.887 1.00 93.12 256 ASP A O 1
ATOM 2085 N N . ARG A 1 257 ? -11.456 -9.989 15.379 1.00 89.62 257 ARG A N 1
ATOM 2086 C CA . ARG A 1 257 ? -12.657 -10.165 14.555 1.00 89.62 257 ARG A CA 1
ATOM 2087 C C . ARG A 1 257 ? -12.755 -11.544 13.899 1.00 89.62 257 ARG A C 1
ATOM 2089 O O . ARG A 1 257 ? -13.858 -12.052 13.704 1.00 89.62 257 ARG A O 1
ATOM 2096 N N . SER A 1 258 ? -11.626 -12.140 13.515 1.00 86.56 258 SER A N 1
ATOM 2097 C CA . SER A 1 258 ? -11.616 -13.470 12.895 1.00 86.56 258 SER A CA 1
ATOM 2098 C C . SER A 1 258 ? -12.046 -14.574 13.863 1.00 86.56 258 SER A C 1
ATOM 2100 O O . SER A 1 258 ? -12.695 -15.524 13.428 1.00 86.56 258 SER A O 1
ATOM 2102 N N . LEU A 1 259 ? -11.736 -14.423 15.156 1.00 80.50 259 LEU A N 1
ATOM 2103 C CA . LEU A 1 259 ? -12.168 -15.333 16.217 1.00 80.50 259 LEU A CA 1
ATOM 2104 C C . LEU A 1 259 ? -13.674 -15.206 16.456 1.00 80.50 259 LEU A C 1
ATOM 2106 O O . LEU A 1 259 ? -14.384 -16.199 16.345 1.00 80.50 259 LEU A O 1
ATOM 2110 N N . ASN A 1 260 ? -14.174 -13.978 16.619 1.00 76.56 260 ASN A N 1
ATOM 2111 C CA . ASN A 1 260 ? -15.604 -13.727 16.836 1.00 76.56 260 ASN A CA 1
ATOM 2112 C C . ASN A 1 260 ? -16.489 -14.256 15.690 1.00 76.56 260 ASN A C 1
ATOM 2114 O O . ASN A 1 260 ? -17.625 -14.650 15.916 1.00 76.56 260 ASN A O 1
ATOM 2118 N N . LYS A 1 261 ? -15.985 -14.291 14.446 1.00 76.06 261 LYS A N 1
ATOM 2119 C CA . LYS A 1 261 ? -16.728 -14.839 13.296 1.00 76.06 261 LYS A CA 1
ATOM 2120 C C . LYS A 1 261 ? -16.825 -16.372 13.297 1.00 76.06 261 LYS A C 1
ATOM 2122 O O . LYS A 1 261 ? -17.663 -16.904 12.585 1.00 76.06 261 LYS A O 1
ATOM 2127 N N . ARG A 1 262 ? -15.952 -17.081 14.021 1.00 67.38 262 ARG A N 1
ATOM 2128 C CA . ARG A 1 262 ? -15.953 -18.556 14.098 1.00 67.38 262 ARG A CA 1
ATOM 2129 C C . ARG A 1 262 ? -16.853 -19.100 15.207 1.00 67.38 262 ARG A C 1
ATOM 2131 O O . ARG A 1 262 ? -17.153 -20.285 15.190 1.00 67.38 262 ARG A O 1
ATOM 2138 N N . GLU A 1 263 ? -17.229 -18.260 16.166 1.00 57.75 263 GLU A N 1
ATOM 2139 C CA . GLU A 1 263 ? -18.086 -18.635 17.299 1.00 57.75 263 GLU A CA 1
ATOM 2140 C C . GLU A 1 263 ? -19.590 -18.522 16.986 1.00 57.75 263 GLU A C 1
ATOM 2142 O O . GLU A 1 263 ? -20.412 -18.931 17.802 1.00 57.75 263 GLU A O 1
ATOM 2147 N N . ILE A 1 264 ? -19.941 -17.987 15.811 1.00 50.88 264 ILE A N 1
ATOM 2148 C CA . ILE A 1 264 ? -21.310 -17.850 15.291 1.00 50.88 264 ILE A CA 1
ATOM 2149 C C . ILE A 1 264 ? -21.515 -18.874 14.177 1.00 50.88 264 ILE A C 1
ATOM 2151 O O . ILE A 1 264 ? -22.571 -19.542 14.187 1.00 50.88 264 ILE A O 1
#

Sequence (264 aa):
MKQFYLLLLTFLLAAAGLCTDADIGRPGKSPSEASVKYETGNWKSDTSEATDGTKRAFGAYSGPCSDFRLRTSNFTLGSSNAQTDTGPARGYIVTKNGKQLTGYIGDIYHSDLRSVVVFINDFGSVYSIEAERIRGFVFSNEKGYTAYESKNCRHRWYYLRILEKGAALNLYQSPEEEYSIRFENGVLQANTRSITEFWVEAEGRKYPIRIDRLNFRRKMRRLFQKMDAPKFREKIGQENYRFKNLPEIIREYNQDRSLNKREI

Secondary structure (DSSP, 8-state):
--SSSSSSSSSSSSS-------------------------------------------------------------PPP-S-S-TTSSEEEEEEETTS-EEEEEEEEEEEBSS-EEEEEEETTS-EEEEETTTEEEEEEEETTEEEEEEEEESSS-EEEEEEEE--SSEEEEE--SEEEEEEEETTEEEEEEEE---EEEEETT-SS-EEE-TTTHHHHHHHHHHHTT-HHHHHHTTSTT-SGGGHHHHHHHHHHHHHHHTT--

pLDDT: mean 74.28, std 26.78, range [24.05, 98.38]